Protein AF-A0A4Q6EGV6-F1 (afdb_monomer_lite)

pLDDT: mean 91.31, std 8.46, range [52.81, 98.31]

Secondary structure (DSSP, 8-state):
--HHHHHHHHHHHHHHHSGGGHHHHHHHHHHHHHHH----TT-TTHHHHHHHHHHHHHHTSPPTTTSS-HHHHHHHHHGGG--HHHHHHHHHHTT-EEEEEEEEEE-SS-EEEEETTT--EEEE---GGGGG--TT-EEEEEEEEETTEEEEEEEEEEEPGGGHHHHHHHHTTSPTT-HHHHHHHHHHHHHHHHHHHH-TTS-HHHHS-SS---

Radius of gyration: 17.38 Å; chains: 1; bounding box: 55×35×44 Å

Foldseek 3Di:
DPPVLVVVLVVLCVVQCDDPNVVVLVVLVVVLDVLLDDDDPPPPCNQLVVQVSSCCQQQPDQGPVGRHHSLVVVCVVCVVPDDPVRNVSSVLSNVKDWAKWFFADDDPQWTWIAGLQPRDIFTERECVCVVVDDHGWIKTWIWGDDPRHTYTGTHIGTDDSQLVVLRSVLSNVDDPPNSVSRVVVVSLRSSLSSVCVVCVVDDSVQSSDPDRPD

Structure (mmCIF, N/CA/C/O backbone):
data_AF-A0A4Q6EGV6-F1
#
_entry.id   AF-A0A4Q6EGV6-F1
#
loop_
_atom_site.group_PDB
_atom_site.id
_atom_site.type_symbol
_atom_site.label_atom_id
_atom_site.label_alt_id
_atom_site.label_comp_id
_atom_site.label_asym_id
_atom_site.label_entity_id
_atom_site.label_seq_id
_atom_site.pdbx_PDB_ins_code
_atom_site.Cartn_x
_atom_site.Cartn_y
_atom_site.Cartn_z
_atom_site.occupancy
_atom_site.B_iso_or_equiv
_atom_site.auth_seq_id
_atom_site.auth_comp_id
_atom_site.auth_asym_id
_atom_site.auth_atom_id
_atom_site.pdbx_PDB_model_num
ATOM 1 N N . MET A 1 1 ? 8.490 10.106 3.723 1.00 53.34 1 MET A N 1
ATOM 2 C CA . MET A 1 1 ? 9.156 8.957 3.058 1.00 53.34 1 MET A CA 1
ATOM 3 C C . MET A 1 1 ? 10.657 9.190 2.990 1.00 53.34 1 MET A C 1
ATOM 5 O O . MET A 1 1 ? 11.070 10.324 2.791 1.00 53.34 1 MET A O 1
ATOM 9 N N . VAL A 1 2 ? 11.515 8.168 3.134 1.00 64.38 2 VAL A N 1
ATOM 10 C CA . VAL A 1 2 ? 12.946 8.368 2.826 1.00 64.38 2 VAL A CA 1
ATOM 11 C C . VAL A 1 2 ? 13.047 8.650 1.323 1.00 64.38 2 VAL A C 1
ATOM 13 O O . VAL A 1 2 ? 12.850 7.735 0.529 1.00 64.38 2 VAL A O 1
ATOM 16 N N . ASP A 1 3 ? 13.341 9.906 0.969 1.00 81.44 3 ASP A N 1
ATOM 17 C CA . ASP A 1 3 ? 13.456 10.516 -0.376 1.00 81.44 3 ASP A CA 1
ATOM 18 C C . ASP A 1 3 ? 13.967 9.574 -1.492 1.00 81.44 3 ASP A C 1
ATOM 20 O O . ASP A 1 3 ? 13.530 9.631 -2.637 1.00 81.44 3 ASP A O 1
ATOM 24 N N . LYS A 1 4 ? 14.846 8.626 -1.152 1.00 90.62 4 LYS A N 1
ATOM 25 C CA . LYS A 1 4 ? 15.378 7.607 -2.067 1.00 90.62 4 LYS A CA 1
ATOM 26 C C . LYS A 1 4 ? 14.318 6.685 -2.696 1.00 90.62 4 LYS A C 1
ATOM 28 O O . LYS A 1 4 ? 14.431 6.382 -3.878 1.00 90.62 4 LYS A O 1
ATOM 33 N N . PHE A 1 5 ? 13.321 6.218 -1.936 1.00 93.69 5 PHE A N 1
ATOM 34 C CA . PHE A 1 5 ? 12.325 5.273 -2.460 1.00 93.69 5 PHE A CA 1
ATOM 35 C C . PHE A 1 5 ? 11.267 5.974 -3.300 1.00 93.69 5 PHE A C 1
ATOM 37 O O . PHE A 1 5 ? 10.864 5.415 -4.315 1.00 93.69 5 PHE A O 1
ATOM 44 N N . GLN A 1 6 ? 10.893 7.203 -2.932 1.00 91.62 6 GLN A N 1
ATOM 45 C CA . GLN A 1 6 ? 9.978 8.008 -3.736 1.00 91.62 6 GLN A CA 1
ATOM 46 C C . GLN A 1 6 ? 10.558 8.228 -5.136 1.00 91.62 6 GLN A C 1
ATOM 48 O O . GLN A 1 6 ? 9.904 7.890 -6.110 1.00 91.62 6 GLN A O 1
ATOM 53 N N . LYS A 1 7 ? 11.839 8.608 -5.246 1.00 94.88 7 LYS A N 1
ATOM 54 C CA . LYS A 1 7 ? 12.518 8.745 -6.548 1.00 94.88 7 LYS A CA 1
ATOM 55 C C . LYS A 1 7 ? 12.480 7.469 -7.389 1.00 94.88 7 LYS A C 1
ATOM 57 O O . LYS A 1 7 ? 12.303 7.534 -8.598 1.00 94.88 7 LYS A O 1
ATOM 62 N N . CYS A 1 8 ? 12.664 6.302 -6.772 1.00 96.88 8 CYS A N 1
ATOM 63 C CA . CYS A 1 8 ? 12.549 5.031 -7.486 1.00 96.88 8 CYS A CA 1
ATOM 64 C C . CYS A 1 8 ? 11.111 4.773 -7.963 1.00 96.88 8 CYS A C 1
ATOM 66 O O . CYS A 1 8 ? 10.927 4.303 -9.083 1.00 96.88 8 CYS A O 1
ATOM 68 N N . ILE A 1 9 ? 10.108 5.080 -7.136 1.00 96.50 9 ILE A N 1
ATOM 69 C CA . ILE A 1 9 ? 8.688 4.961 -7.494 1.00 96.50 9 ILE A CA 1
ATOM 70 C C . ILE A 1 9 ? 8.333 5.930 -8.627 1.00 96.50 9 ILE A C 1
ATOM 72 O O . ILE A 1 9 ? 7.634 5.523 -9.551 1.00 96.50 9 ILE A O 1
ATOM 76 N N . ASP A 1 10 ? 8.855 7.156 -8.607 1.00 96.31 10 ASP A N 1
ATOM 77 C CA . ASP A 1 10 ? 8.621 8.167 -9.643 1.00 96.31 10 ASP A CA 1
ATOM 78 C C . ASP A 1 10 ? 9.170 7.698 -10.997 1.00 96.31 10 ASP A C 1
ATOM 80 O O . ASP A 1 10 ? 8.454 7.718 -11.991 1.00 96.31 10 ASP A O 1
ATOM 84 N N . ILE A 1 11 ? 10.391 7.143 -11.026 1.00 97.25 11 ILE A N 1
ATOM 85 C CA . ILE A 1 11 ? 10.989 6.583 -12.253 1.00 97.25 11 ILE A CA 1
ATOM 86 C C . ILE A 1 11 ? 10.112 5.473 -12.852 1.00 97.25 11 ILE A C 1
ATOM 88 O O . ILE A 1 11 ? 9.905 5.422 -14.064 1.00 97.25 11 ILE A O 1
ATOM 92 N N . ILE A 1 12 ? 9.596 4.570 -12.011 1.00 97.81 12 ILE A N 1
ATOM 93 C CA . ILE A 1 12 ? 8.706 3.494 -12.471 1.00 97.81 12 ILE A CA 1
ATOM 94 C C . ILE A 1 12 ? 7.372 4.095 -12.928 1.00 97.81 12 ILE A C 1
ATOM 96 O O . ILE A 1 12 ? 6.839 3.704 -13.961 1.00 97.81 12 ILE A O 1
ATOM 100 N N . THR A 1 13 ? 6.835 5.066 -12.197 1.00 97.44 13 THR A N 1
ATOM 101 C CA . THR A 1 13 ? 5.589 5.747 -12.564 1.00 97.44 13 THR A CA 1
ATOM 102 C C . THR A 1 13 ? 5.704 6.388 -13.943 1.00 97.44 13 THR A C 1
ATOM 104 O O . THR A 1 13 ? 4.848 6.141 -14.791 1.00 97.44 13 THR A O 1
ATOM 107 N N . ASP A 1 14 ? 6.784 7.116 -14.213 1.00 97.06 14 ASP A N 1
ATOM 108 C CA . ASP A 1 14 ? 7.008 7.771 -15.501 1.00 97.06 14 ASP A CA 1
ATOM 109 C C . ASP A 1 14 ? 7.068 6.760 -16.660 1.00 97.06 14 ASP A C 1
ATOM 111 O O . ASP A 1 14 ? 6.451 6.980 -17.704 1.00 97.06 14 ASP A O 1
ATOM 115 N N . GLU A 1 15 ? 7.754 5.620 -16.488 1.00 97.38 15 GLU A N 1
ATOM 116 C CA . GLU A 1 15 ? 7.827 4.588 -17.536 1.00 97.38 15 GLU A CA 1
ATOM 117 C C . GLU A 1 15 ? 6.471 3.903 -17.763 1.00 97.38 15 GLU A C 1
ATOM 119 O O . GLU A 1 15 ? 6.067 3.711 -18.909 1.00 97.38 15 GLU A O 1
ATOM 124 N N . TYR A 1 16 ? 5.748 3.553 -16.693 1.00 97.56 16 TYR A N 1
ATOM 125 C CA . TYR A 1 16 ? 4.544 2.713 -16.773 1.00 97.56 16 TYR A CA 1
ATOM 126 C C . TYR A 1 16 ? 3.224 3.483 -16.829 1.00 97.56 16 TYR A C 1
ATOM 128 O O . TYR A 1 16 ? 2.160 2.862 -16.806 1.00 97.56 16 TYR A O 1
ATOM 136 N N . THR A 1 17 ? 3.259 4.810 -16.931 1.00 96.44 17 THR A N 1
ATOM 137 C CA . THR A 1 17 ? 2.053 5.636 -17.136 1.00 96.44 17 THR A CA 1
ATOM 138 C C . THR A 1 17 ? 2.074 6.444 -18.434 1.00 96.44 17 THR A C 1
ATOM 140 O O . THR A 1 17 ? 1.098 7.121 -18.763 1.00 96.44 17 THR A O 1
ATOM 143 N N . ALA A 1 18 ? 3.146 6.325 -19.219 1.00 93.75 18 ALA A N 1
ATOM 144 C CA . ALA A 1 18 ? 3.333 7.031 -20.479 1.00 93.75 18 ALA A CA 1
ATOM 145 C C . ALA A 1 18 ? 3.555 6.072 -21.661 1.00 93.75 18 ALA A C 1
ATOM 147 O O . ALA A 1 18 ? 3.697 4.858 -21.505 1.00 93.75 18 ALA A O 1
ATOM 148 N N . GLY A 1 19 ? 3.577 6.636 -22.874 1.00 94.12 19 GLY A N 1
ATOM 149 C CA . GLY A 1 19 ? 3.917 5.913 -24.102 1.00 94.12 19 GLY A CA 1
ATOM 150 C C . GLY A 1 19 ? 3.089 4.640 -24.298 1.00 94.12 19 GLY A C 1
ATOM 151 O O . GLY A 1 19 ? 1.858 4.679 -24.256 1.00 94.12 19 GLY A O 1
ATOM 152 N N . ASP A 1 20 ? 3.773 3.510 -24.482 1.00 92.38 20 ASP A N 1
ATOM 153 C CA . ASP A 1 20 ? 3.156 2.202 -24.736 1.00 92.38 20 ASP A CA 1
ATOM 154 C C . ASP A 1 20 ? 2.295 1.683 -23.569 1.00 92.38 20 ASP A C 1
ATOM 156 O O . ASP A 1 20 ? 1.414 0.847 -23.789 1.00 92.38 20 ASP A O 1
ATOM 160 N N . PHE A 1 21 ? 2.510 2.190 -22.348 1.00 95.88 21 PHE A N 1
ATOM 161 C CA . PHE A 1 21 ? 1.748 1.823 -21.149 1.00 95.88 21 PHE A CA 1
ATOM 162 C C . PHE A 1 21 ? 0.603 2.793 -20.832 1.00 95.88 21 PHE A C 1
ATOM 164 O O . PHE A 1 21 ? -0.177 2.535 -19.920 1.00 95.88 21 PHE A O 1
ATOM 171 N N . TYR A 1 22 ? 0.430 3.879 -21.596 1.00 95.44 22 TYR A N 1
ATOM 172 C CA . TYR A 1 22 ? -0.644 4.849 -21.344 1.00 95.44 22 TYR A CA 1
ATOM 173 C C . TYR A 1 22 ? -2.034 4.194 -21.334 1.00 95.44 22 TYR A C 1
ATOM 175 O O . TYR A 1 22 ? -2.861 4.451 -20.460 1.00 95.44 22 TYR A O 1
ATOM 183 N N . ARG A 1 23 ? -2.293 3.313 -22.306 1.00 95.50 23 ARG A N 1
ATOM 184 C CA . ARG A 1 23 ? -3.574 2.605 -22.387 1.00 95.50 23 ARG A CA 1
ATOM 185 C C . ARG A 1 23 ? -3.777 1.661 -21.202 1.00 95.50 23 ARG A C 1
ATOM 187 O O . ARG A 1 23 ? -4.889 1.567 -20.698 1.00 95.50 23 ARG A O 1
ATOM 194 N N . GLU A 1 24 ? -2.704 1.020 -20.753 1.00 95.44 24 GLU A N 1
ATOM 195 C CA . GLU A 1 24 ? -2.718 0.105 -19.616 1.00 95.44 24 GLU A CA 1
ATOM 196 C C . GLU A 1 24 ? -3.138 0.824 -18.328 1.00 95.44 24 GLU A C 1
ATOM 198 O O . GLU A 1 24 ? -4.087 0.405 -17.669 1.00 95.44 24 GLU A O 1
ATOM 203 N N . VAL A 1 25 ? -2.482 1.943 -17.991 1.00 96.75 25 VAL A N 1
ATOM 204 C CA . VAL A 1 25 ? -2.827 2.710 -16.784 1.00 96.75 25 VAL A CA 1
ATOM 205 C C . VAL A 1 25 ? -4.230 3.313 -16.884 1.00 96.75 25 VAL A C 1
ATOM 207 O O . VAL A 1 25 ? -4.943 3.382 -15.884 1.00 96.75 25 VAL A O 1
ATOM 210 N N . TYR A 1 26 ? -4.659 3.717 -18.084 1.00 95.44 26 TYR A N 1
ATOM 211 C CA . TYR A 1 26 ? -6.002 4.250 -18.306 1.00 95.44 26 TYR A CA 1
ATOM 212 C C . TYR A 1 26 ? -7.086 3.197 -18.031 1.00 95.44 26 TYR A C 1
ATOM 214 O O . TYR A 1 26 ? -8.035 3.469 -17.291 1.00 95.44 26 TYR A O 1
ATOM 222 N N . GLU A 1 27 ? -6.936 1.994 -18.592 1.00 95.12 27 GLU A N 1
ATOM 223 C CA . GLU A 1 27 ? -7.867 0.880 -18.370 1.00 95.12 27 GLU A CA 1
ATOM 224 C C . GLU A 1 27 ? -7.822 0.424 -16.901 1.00 95.12 27 GLU A C 1
ATOM 226 O O . GLU A 1 27 ? -8.870 0.301 -16.268 1.00 95.12 27 GLU A O 1
ATOM 231 N N . ALA A 1 28 ? -6.629 0.329 -16.303 1.00 94.56 28 ALA A N 1
ATOM 232 C CA . ALA A 1 28 ? -6.468 0.016 -14.884 1.00 94.56 28 ALA A CA 1
ATOM 233 C C . ALA A 1 28 ? -7.167 1.034 -13.969 1.00 94.56 28 ALA A C 1
ATOM 235 O O . ALA A 1 28 ? -7.836 0.639 -13.012 1.00 94.56 28 ALA A O 1
ATOM 236 N N . LYS A 1 29 ? -7.043 2.338 -14.257 1.00 93.88 29 LYS A N 1
ATOM 237 C CA . LYS A 1 29 ? -7.733 3.395 -13.505 1.00 93.88 29 LYS A CA 1
ATOM 238 C C . LYS A 1 29 ? -9.240 3.202 -13.596 1.00 93.88 29 LYS A C 1
ATOM 240 O O . LYS A 1 29 ? -9.920 3.193 -12.572 1.00 93.88 29 LYS A O 1
ATOM 245 N N . LYS A 1 30 ? -9.762 3.014 -14.807 1.00 92.00 30 LYS A N 1
ATOM 246 C CA . LYS A 1 30 ? -11.193 2.798 -15.020 1.00 92.00 30 LYS A CA 1
ATOM 247 C C . LYS A 1 30 ? -11.701 1.602 -14.207 1.00 92.00 30 LYS A C 1
ATOM 249 O O . LYS A 1 30 ? -12.626 1.773 -13.417 1.00 92.00 30 LYS A O 1
ATOM 254 N N . ASP A 1 31 ? -11.055 0.446 -14.330 1.00 90.69 31 ASP A N 1
ATOM 255 C CA . ASP A 1 31 ? -11.455 -0.781 -13.631 1.00 90.69 31 ASP A CA 1
ATOM 256 C C . ASP A 1 31 ? -11.411 -0.613 -12.104 1.00 90.69 31 ASP A C 1
ATOM 258 O O . ASP A 1 31 ? -12.323 -1.032 -11.383 1.00 90.69 31 ASP A O 1
ATOM 262 N N . TYR A 1 32 ? -10.362 0.042 -11.599 1.00 90.00 32 TYR A N 1
ATOM 263 C CA . TYR A 1 32 ? -10.184 0.280 -10.171 1.00 90.00 32 TYR A CA 1
ATOM 264 C C . TYR A 1 32 ? -11.306 1.154 -9.597 1.00 90.00 32 TYR A C 1
ATOM 266 O O . TYR A 1 32 ? -11.964 0.767 -8.627 1.00 90.00 32 TYR A O 1
ATOM 274 N N . PHE A 1 33 ? -11.580 2.302 -10.220 1.00 87.75 33 PHE A N 1
ATOM 275 C CA . PHE A 1 33 ? -12.604 3.236 -9.746 1.00 87.75 33 PHE A CA 1
ATOM 276 C C . PHE A 1 33 ? -14.036 2.728 -9.989 1.00 87.75 33 PHE A C 1
ATOM 278 O O . PHE A 1 33 ? -14.911 2.960 -9.152 1.00 87.75 33 PHE A O 1
ATOM 285 N N . GLU A 1 34 ? -14.287 1.960 -11.055 1.00 86.44 34 GLU A N 1
ATOM 286 C CA . GLU A 1 34 ? -15.560 1.242 -11.228 1.00 86.44 34 GLU A CA 1
ATOM 287 C C . GLU A 1 34 ? -15.788 0.238 -10.092 1.00 86.44 34 GLU A C 1
ATOM 289 O O . GLU A 1 34 ? -16.902 0.131 -9.572 1.00 86.44 34 GLU A O 1
ATOM 294 N N . SER A 1 35 ? -14.726 -0.442 -9.644 1.00 83.12 35 SER A N 1
ATOM 295 C CA . SER A 1 35 ? -14.814 -1.365 -8.514 1.00 83.12 35 SER A CA 1
ATOM 296 C C . SER A 1 35 ? -15.065 -0.649 -7.183 1.00 83.12 35 SER A C 1
ATOM 298 O O . SER A 1 35 ? -15.818 -1.166 -6.363 1.00 83.12 35 SER A O 1
ATOM 300 N N . LEU A 1 36 ? -14.494 0.537 -6.951 1.00 77.62 36 LEU A N 1
ATOM 301 C CA . LEU A 1 36 ? -14.659 1.299 -5.704 1.00 77.62 36 LEU A CA 1
ATOM 302 C C . LEU A 1 36 ? -16.007 2.034 -5.596 1.00 77.62 36 LEU A C 1
ATOM 304 O O . LEU A 1 36 ? -16.421 2.400 -4.490 1.00 77.62 36 LEU A O 1
ATOM 308 N N . GLY A 1 37 ? -16.699 2.211 -6.724 1.00 72.88 37 GLY A N 1
ATOM 309 C CA . GLY A 1 37 ? -17.867 3.076 -6.870 1.00 72.88 37 GLY A CA 1
ATOM 310 C C . GLY A 1 37 ? -17.462 4.496 -7.273 1.00 72.88 37 GLY A C 1
ATOM 311 O O . GLY A 1 37 ? -16.354 4.927 -6.993 1.00 72.88 37 GLY A O 1
ATOM 312 N N . VAL A 1 38 ? -18.366 5.228 -7.935 1.00 67.38 38 VAL A N 1
ATOM 313 C CA . VAL A 1 38 ? -18.087 6.571 -8.487 1.00 67.38 38 VAL A CA 1
ATOM 314 C C . VAL A 1 38 ? -17.475 7.497 -7.426 1.00 67.38 38 VAL A C 1
ATOM 316 O O . VAL A 1 38 ? -18.132 7.801 -6.425 1.00 67.38 38 VAL A O 1
ATOM 319 N N . ILE A 1 39 ? -16.242 7.944 -7.679 1.00 73.62 39 ILE A N 1
ATOM 320 C CA . ILE A 1 39 ? -15.520 8.969 -6.918 1.00 73.62 39 ILE A CA 1
ATOM 321 C C . ILE A 1 39 ? -15.547 10.258 -7.750 1.00 73.62 39 ILE A C 1
ATOM 323 O O . ILE A 1 39 ? -15.279 10.221 -8.949 1.00 73.62 39 ILE A O 1
ATOM 327 N N . SER A 1 40 ? -15.919 11.377 -7.123 1.00 76.06 40 SER A N 1
ATOM 328 C CA . SER A 1 40 ? -15.855 12.700 -7.755 1.00 76.06 40 SER A CA 1
ATOM 329 C C . SER A 1 40 ? -14.427 13.233 -7.693 1.00 76.06 40 SER A C 1
ATOM 331 O O . SER A 1 40 ? -13.777 13.073 -6.663 1.00 76.06 40 SER A O 1
ATOM 333 N N . GLU A 1 41 ? -13.963 13.917 -8.737 1.00 81.44 41 GLU A N 1
ATOM 334 C CA . GLU A 1 41 ? -12.677 14.637 -8.699 1.00 81.44 41 GLU A CA 1
ATOM 335 C C . GLU A 1 41 ? -12.698 15.791 -7.679 1.00 81.44 41 GLU A C 1
ATOM 337 O O . GLU A 1 41 ? -11.663 16.155 -7.137 1.00 81.44 41 GLU A O 1
ATOM 342 N N . ASP A 1 42 ? -13.888 16.298 -7.336 1.00 84.00 42 ASP A N 1
ATOM 343 C CA . ASP A 1 42 ? -14.085 17.307 -6.284 1.00 84.00 42 ASP A CA 1
ATOM 344 C C . ASP A 1 42 ? -14.048 16.726 -4.853 1.00 84.00 42 ASP A C 1
ATOM 346 O O . ASP A 1 42 ? -14.249 17.454 -3.877 1.00 84.00 42 ASP A O 1
ATOM 350 N N . ASP A 1 43 ? -13.874 15.408 -4.695 1.00 83.06 43 ASP A N 1
ATOM 351 C CA . ASP A 1 43 ? -13.761 14.786 -3.376 1.00 83.06 43 ASP A CA 1
ATOM 352 C C . ASP A 1 43 ? -12.446 15.241 -2.698 1.00 83.06 43 ASP A C 1
ATOM 354 O O . ASP A 1 43 ? -11.376 15.060 -3.277 1.00 83.06 43 ASP A O 1
ATOM 358 N N . PRO A 1 44 ? -12.473 15.779 -1.460 1.00 84.94 44 PRO A N 1
ATOM 359 C CA . PRO A 1 44 ? -11.259 16.197 -0.750 1.00 84.94 44 PRO A CA 1
ATOM 360 C C . PRO A 1 44 ? -10.189 15.105 -0.567 1.00 84.94 44 PRO A C 1
ATOM 362 O O . PRO A 1 44 ? -9.038 15.428 -0.293 1.00 84.94 44 PRO A O 1
ATOM 365 N N . ASP A 1 45 ? -10.562 13.828 -0.673 1.00 84.06 45 ASP A N 1
ATOM 366 C CA . ASP A 1 45 ? -9.663 12.669 -0.563 1.00 84.06 45 ASP A CA 1
ATOM 367 C C . ASP A 1 45 ? -9.242 12.119 -1.939 1.00 84.06 45 ASP A C 1
ATOM 369 O O . ASP A 1 45 ? -8.568 11.094 -2.003 1.00 84.06 45 ASP A O 1
ATOM 373 N N . PHE A 1 46 ? -9.636 12.761 -3.047 1.00 87.25 46 PHE A N 1
ATOM 374 C CA . PHE A 1 46 ? -9.376 12.270 -4.404 1.00 87.25 46 PHE A CA 1
ATOM 375 C C . PHE A 1 46 ? -7.888 12.008 -4.669 1.00 87.25 46 PHE A C 1
ATOM 377 O O . PHE A 1 46 ? -7.545 10.949 -5.192 1.00 87.25 46 PHE A O 1
ATOM 384 N N . GLU A 1 47 ? -7.004 12.917 -4.251 1.00 89.62 47 GLU A N 1
ATOM 385 C CA . GLU A 1 47 ? -5.549 12.755 -4.397 1.00 89.62 47 GLU A CA 1
ATOM 386 C C . GLU A 1 47 ? -5.033 11.511 -3.663 1.00 89.62 47 GLU A C 1
ATOM 388 O O . GLU A 1 47 ? -4.320 10.690 -4.234 1.00 89.62 47 GLU A O 1
ATOM 393 N N . ASN A 1 48 ? -5.477 11.287 -2.426 1.00 89.38 48 ASN A N 1
ATOM 394 C CA . ASN A 1 48 ? -5.102 10.088 -1.682 1.00 89.38 48 ASN A CA 1
ATOM 395 C C . ASN A 1 48 ? -5.692 8.815 -2.323 1.00 89.38 48 ASN A C 1
ATOM 397 O O . ASN A 1 48 ? -5.025 7.785 -2.378 1.00 89.38 48 ASN A O 1
ATOM 401 N N . GLN A 1 49 ? -6.907 8.867 -2.881 1.00 89.44 49 GLN A N 1
ATOM 402 C CA . GLN A 1 49 ? -7.466 7.744 -3.648 1.00 89.44 49 GLN A CA 1
ATOM 403 C C . GLN A 1 49 ? -6.648 7.457 -4.916 1.00 89.44 49 GLN A C 1
ATOM 405 O O . GLN A 1 49 ? -6.448 6.290 -5.261 1.00 89.44 49 GLN A O 1
ATOM 410 N N . MET A 1 50 ? -6.140 8.497 -5.585 1.00 92.12 50 MET A N 1
ATOM 411 C CA . MET A 1 50 ? -5.202 8.362 -6.699 1.00 92.12 50 MET A CA 1
ATOM 412 C C . MET A 1 50 ? -3.880 7.740 -6.251 1.00 92.12 50 MET A C 1
ATOM 414 O O . MET A 1 50 ? -3.392 6.837 -6.928 1.00 92.12 50 MET A O 1
ATOM 418 N N . ASP A 1 51 ? -3.345 8.121 -5.092 1.00 92.81 51 ASP A N 1
ATOM 419 C CA . ASP A 1 51 ? -2.138 7.507 -4.534 1.00 92.81 51 ASP A CA 1
ATOM 420 C C . ASP A 1 51 ? -2.343 6.024 -4.195 1.00 92.81 51 ASP A C 1
ATOM 422 O O . ASP A 1 51 ? -1.474 5.190 -4.474 1.00 92.81 51 ASP A O 1
ATOM 426 N N . VAL A 1 52 ? -3.493 5.665 -3.614 1.00 92.38 52 VAL A N 1
ATOM 427 C CA . VAL A 1 52 ? -3.849 4.266 -3.323 1.00 92.38 52 VAL A CA 1
ATOM 428 C C . VAL A 1 52 ? -4.003 3.471 -4.625 1.00 92.38 52 VAL A C 1
ATOM 430 O O . VAL A 1 52 ? -3.464 2.364 -4.723 1.00 92.38 52 VAL A O 1
ATOM 433 N N . PHE A 1 53 ? -4.669 4.044 -5.637 1.00 93.69 53 PHE A N 1
ATOM 434 C CA . PHE A 1 53 ? -4.762 3.474 -6.986 1.00 93.69 53 PHE A CA 1
ATOM 435 C C . PHE A 1 53 ? -3.375 3.249 -7.598 1.00 93.69 53 PHE A C 1
ATOM 437 O O . PHE A 1 53 ? -3.091 2.150 -8.069 1.00 93.69 53 PHE A O 1
ATOM 444 N N . MET A 1 54 ? -2.497 4.254 -7.561 1.00 95.88 54 MET A N 1
ATOM 445 C CA . MET A 1 54 ? -1.145 4.152 -8.107 1.00 95.88 54 MET A CA 1
ATOM 446 C C . MET A 1 54 ? -0.339 3.071 -7.392 1.00 95.88 54 MET A C 1
ATOM 448 O O . MET A 1 54 ? 0.353 2.290 -8.041 1.00 95.88 54 MET A O 1
ATOM 452 N N . GLY A 1 55 ? -0.487 2.949 -6.072 1.00 94.94 55 GLY A N 1
ATOM 453 C CA . GLY A 1 55 ? 0.089 1.834 -5.329 1.00 94.94 55 GLY A CA 1
ATOM 454 C C . GLY A 1 55 ? -0.423 0.477 -5.830 1.00 94.94 55 GLY A C 1
ATOM 455 O O . GLY A 1 55 ? 0.365 -0.441 -6.042 1.00 94.94 55 GLY A O 1
ATOM 456 N N . TRP A 1 56 ? -1.727 0.338 -6.073 1.00 94.00 56 TRP A N 1
ATOM 457 C CA . TRP A 1 56 ? -2.283 -0.911 -6.602 1.00 94.00 56 TRP A CA 1
ATOM 458 C C . TRP A 1 56 ? -1.778 -1.215 -8.017 1.00 94.00 56 TRP A C 1
ATOM 460 O O . TRP A 1 56 ? -1.347 -2.335 -8.296 1.00 94.00 56 TRP A O 1
ATOM 470 N N . TYR A 1 57 ? -1.770 -0.213 -8.895 1.00 96.25 57 TYR A N 1
ATOM 471 C CA . TYR A 1 57 ? -1.302 -0.352 -10.270 1.00 96.25 57 TYR A CA 1
ATOM 472 C C . TYR A 1 57 ? 0.171 -0.764 -10.333 1.00 96.25 57 TYR A C 1
ATOM 474 O O . TYR A 1 57 ? 0.514 -1.687 -11.064 1.00 96.25 57 TYR A O 1
ATOM 482 N N . LEU A 1 58 ? 1.038 -0.118 -9.547 1.00 97.25 58 LEU A N 1
ATOM 483 C CA . LEU A 1 58 ? 2.481 -0.349 -9.599 1.00 97.25 58 LEU A CA 1
ATOM 484 C C . LEU A 1 58 ? 2.909 -1.662 -8.934 1.00 97.25 58 LEU A C 1
ATOM 486 O O . LEU A 1 58 ? 3.807 -2.335 -9.448 1.00 97.25 58 LEU A O 1
ATOM 490 N N . PHE A 1 59 ? 2.303 -2.012 -7.796 1.00 95.75 59 PHE A N 1
ATOM 491 C CA . PHE A 1 59 ? 2.780 -3.106 -6.944 1.00 95.75 59 PHE A CA 1
ATOM 492 C C . PHE A 1 59 ? 1.969 -4.397 -7.072 1.00 95.75 59 PHE A C 1
ATOM 494 O O . PHE A 1 59 ? 2.542 -5.471 -6.889 1.00 95.75 59 PHE A O 1
ATOM 501 N N . ASP A 1 60 ? 0.677 -4.313 -7.400 1.00 93.00 60 ASP A N 1
ATOM 502 C CA . ASP A 1 60 ? -0.239 -5.451 -7.265 1.00 93.00 60 ASP A CA 1
ATOM 503 C C . ASP A 1 60 ? -0.824 -5.922 -8.598 1.00 93.00 60 ASP A C 1
ATOM 505 O O . ASP A 1 60 ? -0.983 -7.127 -8.798 1.00 93.00 60 ASP A O 1
ATOM 509 N N . ARG A 1 61 ? -1.156 -5.002 -9.513 1.00 93.19 61 ARG A N 1
ATOM 510 C CA . ARG A 1 61 ? -1.814 -5.336 -10.783 1.00 93.19 61 ARG A CA 1
ATOM 511 C C . ARG A 1 61 ? -0.799 -5.881 -11.797 1.00 93.19 61 ARG A C 1
ATOM 513 O O . ARG A 1 61 ? 0.076 -5.129 -12.223 1.00 93.19 61 ARG A O 1
ATOM 520 N N . PRO A 1 62 ? -0.924 -7.137 -12.262 1.00 94.38 62 PRO A N 1
ATOM 521 C CA . PRO A 1 62 ? -0.129 -7.618 -13.384 1.00 94.38 62 PRO A CA 1
ATOM 522 C C . PRO A 1 62 ? -0.437 -6.816 -14.651 1.00 94.38 62 PRO A C 1
ATOM 524 O O . PRO A 1 62 ? -1.593 -6.496 -14.912 1.00 94.38 62 PRO A O 1
ATOM 527 N N . LEU A 1 63 ? 0.591 -6.503 -15.436 1.00 95.00 63 LEU A N 1
ATOM 528 C CA . LEU A 1 63 ? 0.437 -5.909 -16.761 1.00 95.00 63 LEU A CA 1
ATOM 529 C C . LEU A 1 63 ? -0.066 -6.959 -17.757 1.00 95.00 63 LEU A C 1
ATOM 531 O O . LEU A 1 63 ? 0.499 -8.057 -17.818 1.00 95.00 63 LEU A O 1
ATOM 535 N N . ASP A 1 64 ? -1.035 -6.606 -18.599 1.00 90.56 64 ASP A N 1
ATOM 536 C CA . ASP A 1 64 ? -1.763 -7.533 -19.478 1.00 90.56 64 ASP A CA 1
ATOM 537 C C . ASP A 1 64 ? -0.830 -8.351 -20.389 1.00 90.56 64 ASP A C 1
ATOM 539 O O . ASP A 1 64 ? -1.036 -9.541 -20.622 1.00 90.56 64 ASP A O 1
ATOM 543 N N . LYS A 1 65 ? 0.238 -7.723 -20.897 1.00 91.56 65 LYS A N 1
ATOM 544 C CA . LYS A 1 65 ? 1.209 -8.364 -21.806 1.00 91.56 65 LYS A CA 1
ATOM 545 C C . LYS A 1 65 ? 2.339 -9.118 -21.103 1.00 91.56 65 LYS A C 1
ATOM 547 O O . LYS A 1 65 ? 3.088 -9.832 -21.771 1.00 91.56 65 LYS A O 1
ATOM 552 N N . HIS A 1 66 ? 2.529 -8.915 -19.801 1.00 92.25 66 HIS A N 1
ATOM 553 C CA . HIS A 1 66 ? 3.734 -9.366 -19.096 1.00 92.25 66 HIS A CA 1
ATOM 554 C C . HIS A 1 66 ? 3.466 -10.256 -17.886 1.00 92.25 66 HIS A C 1
ATOM 556 O O . HIS A 1 66 ? 4.419 -10.884 -17.420 1.00 92.25 66 HIS A O 1
ATOM 562 N N . ASP A 1 67 ? 2.223 -10.300 -17.398 1.00 92.94 67 ASP A N 1
ATOM 563 C CA . ASP A 1 67 ? 1.804 -11.058 -16.212 1.00 92.94 67 ASP A CA 1
ATOM 564 C C . ASP A 1 67 ? 2.650 -10.733 -14.964 1.00 92.94 67 ASP A C 1
ATOM 566 O O . ASP A 1 67 ? 2.924 -11.570 -14.108 1.00 92.94 67 ASP A O 1
ATOM 570 N N . LEU A 1 68 ? 3.124 -9.485 -14.881 1.00 95.12 68 LEU A N 1
ATOM 571 C CA . LEU A 1 68 ? 3.920 -8.956 -13.776 1.00 95.12 68 LEU A CA 1
ATOM 572 C C . LEU A 1 68 ? 3.506 -7.519 -13.467 1.00 95.12 68 LEU A C 1
ATOM 574 O O . LEU A 1 68 ? 3.277 -6.762 -14.414 1.00 95.12 68 LEU A O 1
ATOM 578 N N . PRO A 1 69 ? 3.481 -7.110 -12.187 1.00 96.44 69 PRO A N 1
ATOM 579 C CA . PRO A 1 69 ? 3.320 -5.707 -11.840 1.00 96.44 69 PRO A CA 1
ATOM 580 C C . PRO A 1 69 ? 4.481 -4.840 -12.358 1.00 96.44 69 PRO A C 1
ATOM 582 O O . PRO A 1 69 ? 5.611 -5.342 -12.467 1.00 96.44 69 PRO A O 1
ATOM 585 N N . PRO A 1 70 ? 4.248 -3.541 -12.626 1.00 98.06 70 PRO A N 1
ATOM 586 C CA . PRO A 1 70 ? 5.266 -2.583 -13.060 1.00 98.06 70 PRO A CA 1
ATOM 587 C C . PRO A 1 70 ? 6.583 -2.654 -12.285 1.00 98.06 70 PRO A C 1
ATOM 589 O O . PRO A 1 70 ? 7.650 -2.728 -12.896 1.00 98.06 70 PRO A O 1
ATOM 592 N N . VAL A 1 71 ? 6.534 -2.715 -10.949 1.00 97.88 71 VAL A N 1
ATOM 593 C CA . VAL A 1 71 ? 7.753 -2.764 -10.119 1.00 97.88 71 VAL A CA 1
ATOM 594 C C . VAL A 1 71 ? 8.598 -4.012 -10.387 1.00 97.88 71 VAL A C 1
ATOM 596 O O . VAL A 1 71 ? 9.826 -3.933 -10.462 1.00 97.88 71 VAL A O 1
ATOM 599 N N . PHE A 1 72 ? 7.953 -5.163 -10.603 1.00 98.06 72 PHE A N 1
ATOM 600 C CA . PHE A 1 72 ? 8.638 -6.414 -10.925 1.00 98.06 72 PHE A CA 1
ATOM 601 C C . PHE A 1 72 ? 9.207 -6.391 -12.338 1.00 98.06 72 PHE A C 1
ATOM 603 O O . PHE A 1 72 ? 10.338 -6.835 -12.554 1.00 98.06 72 PHE A O 1
ATOM 610 N N . LEU A 1 73 ? 8.445 -5.873 -13.304 1.00 98.00 73 LEU A N 1
ATOM 611 C CA . LEU A 1 73 ? 8.903 -5.790 -14.686 1.00 98.00 73 LEU A CA 1
ATOM 612 C C . LEU A 1 73 ? 10.087 -4.828 -14.827 1.00 98.00 73 LEU A C 1
ATOM 614 O O . LEU A 1 73 ? 11.078 -5.183 -15.472 1.00 98.00 73 LEU A O 1
ATOM 618 N N . TYR A 1 74 ? 10.021 -3.665 -14.171 1.00 98.25 74 TYR A N 1
ATOM 619 C CA . TYR A 1 74 ? 11.110 -2.693 -14.144 1.00 98.25 74 TYR A CA 1
ATOM 620 C C . TYR A 1 74 ? 12.381 -3.296 -13.549 1.00 98.25 74 TYR A C 1
ATOM 622 O O . TYR A 1 74 ? 13.443 -3.227 -14.173 1.00 98.25 74 TYR A O 1
ATOM 630 N N . TYR A 1 75 ? 12.273 -3.935 -12.378 1.00 98.31 75 TYR A N 1
ATOM 631 C CA . TYR A 1 75 ? 13.413 -4.591 -11.744 1.00 98.31 75 TYR A CA 1
ATOM 632 C C . TYR A 1 75 ? 14.000 -5.676 -12.654 1.00 98.31 75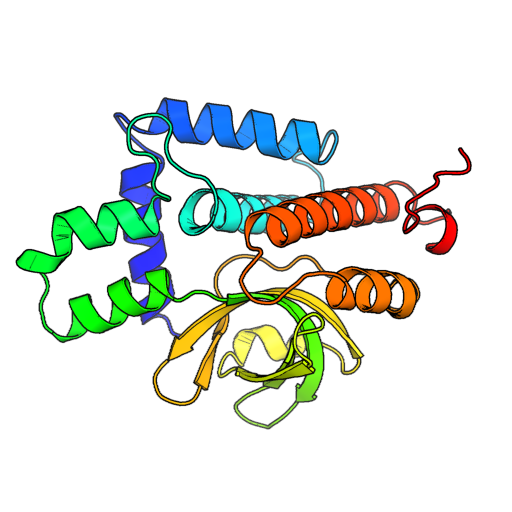 TYR A C 1
ATOM 634 O O . TYR A 1 75 ? 15.198 -5.673 -12.919 1.00 98.31 75 TYR A O 1
ATOM 642 N N . ARG A 1 76 ? 13.160 -6.551 -13.224 1.00 97.50 76 ARG A N 1
ATOM 643 C CA . ARG A 1 76 ? 13.603 -7.642 -14.110 1.00 97.50 76 ARG A CA 1
ATOM 644 C C . ARG A 1 76 ? 14.342 -7.139 -15.352 1.00 97.50 76 ARG A C 1
ATOM 646 O O . ARG A 1 76 ? 15.322 -7.755 -15.761 1.00 97.50 76 ARG A O 1
ATOM 653 N N . LYS A 1 77 ? 13.859 -6.057 -15.967 1.00 97.12 77 LYS A N 1
ATOM 654 C CA . LYS A 1 77 ? 14.435 -5.477 -17.191 1.00 97.12 77 LYS A CA 1
ATOM 655 C C . LYS A 1 77 ? 15.779 -4.797 -16.924 1.00 97.12 77 LYS A C 1
ATOM 657 O O . LYS A 1 77 ? 16.685 -4.912 -17.744 1.00 97.12 77 LYS A O 1
ATOM 662 N N . ASN A 1 78 ? 15.902 -4.107 -15.791 1.00 97.88 78 ASN A N 1
ATOM 663 C CA . ASN A 1 78 ? 17.011 -3.187 -15.543 1.00 97.88 78 ASN A CA 1
ATOM 664 C C . ASN A 1 78 ? 18.058 -3.711 -14.542 1.00 97.88 78 ASN A C 1
ATOM 666 O O . ASN A 1 78 ? 19.184 -3.215 -14.560 1.00 97.88 78 ASN A O 1
ATOM 670 N N . ALA A 1 79 ? 17.750 -4.741 -13.740 1.00 97.06 79 ALA A N 1
ATOM 671 C CA . ALA A 1 79 ? 18.663 -5.358 -12.764 1.00 97.06 79 ALA A CA 1
ATOM 672 C C . ALA A 1 79 ? 20.102 -5.591 -13.272 1.00 97.06 79 ALA A C 1
ATOM 674 O O . ALA A 1 79 ? 21.033 -5.223 -12.559 1.00 97.06 79 ALA A O 1
ATOM 675 N N . PRO A 1 80 ? 20.337 -6.108 -14.498 1.00 97.38 80 PRO A N 1
ATOM 676 C CA . PRO A 1 80 ? 21.697 -6.307 -15.013 1.00 97.38 80 PRO A CA 1
ATOM 677 C C . PRO A 1 80 ? 22.529 -5.026 -15.185 1.00 97.38 80 PRO A C 1
ATOM 679 O O . PRO A 1 80 ? 23.742 -5.109 -15.358 1.00 97.38 80 PRO A O 1
ATOM 682 N N . THR A 1 81 ? 21.884 -3.857 -15.193 1.00 97.31 81 THR A N 1
ATOM 683 C CA . THR A 1 81 ? 22.515 -2.546 -15.423 1.00 97.31 81 THR A CA 1
ATOM 684 C C . THR A 1 81 ? 22.627 -1.696 -14.161 1.00 97.31 81 THR A C 1
ATOM 686 O O . THR A 1 81 ? 23.267 -0.646 -14.190 1.00 97.31 81 THR A O 1
ATOM 689 N N . PHE A 1 82 ? 22.017 -2.127 -13.057 1.00 98.06 82 PHE A N 1
ATOM 690 C CA . PHE A 1 82 ? 22.013 -1.368 -11.815 1.00 98.06 82 PHE A CA 1
ATOM 691 C C . PHE A 1 82 ? 23.372 -1.376 -11.122 1.00 98.06 82 PHE A C 1
ATOM 693 O O . PHE A 1 82 ? 24.078 -2.386 -11.086 1.00 98.06 82 PHE A O 1
ATOM 700 N N . THR A 1 83 ? 23.710 -0.249 -10.493 1.00 98.06 83 THR A N 1
ATOM 701 C CA . THR A 1 83 ? 24.737 -0.252 -9.445 1.00 98.06 83 THR A CA 1
ATOM 702 C C . THR A 1 83 ? 24.244 -1.060 -8.236 1.00 98.06 83 THR A C 1
ATOM 704 O O . THR A 1 83 ? 23.034 -1.246 -8.076 1.00 98.06 83 THR A O 1
ATOM 707 N N . PRO A 1 84 ? 25.135 -1.513 -7.335 1.00 97.25 84 PRO A N 1
ATOM 708 C CA . PRO A 1 84 ? 24.724 -2.222 -6.121 1.00 97.25 84 PRO A CA 1
ATOM 709 C C . PRO A 1 84 ? 23.696 -1.456 -5.272 1.00 97.25 84 PRO A C 1
ATOM 711 O O . PRO A 1 84 ? 22.790 -2.053 -4.693 1.00 97.25 84 PRO A O 1
ATOM 714 N N . GLU A 1 85 ? 23.805 -0.128 -5.214 1.00 95.44 85 GLU A N 1
ATOM 715 C CA . GLU A 1 85 ? 22.867 0.733 -4.490 1.00 95.44 85 GLU A CA 1
ATOM 716 C C . GLU A 1 85 ? 21.491 0.765 -5.162 1.00 95.44 85 GLU A C 1
ATOM 718 O O . GLU A 1 85 ? 20.471 0.657 -4.479 1.00 95.44 85 GLU A O 1
ATOM 723 N N . GLN A 1 86 ? 21.450 0.888 -6.492 1.00 96.81 86 GLN A N 1
ATOM 724 C CA . GLN A 1 86 ? 20.200 0.855 -7.253 1.00 96.81 86 GLN A CA 1
ATOM 725 C C . GLN A 1 86 ? 19.524 -0.512 -7.145 1.00 96.81 86 GLN A C 1
ATOM 727 O O . GLN A 1 86 ? 18.321 -0.570 -6.891 1.00 96.81 86 GLN A O 1
ATOM 732 N N . ASP A 1 87 ? 20.291 -1.599 -7.280 1.00 97.69 87 ASP A N 1
ATOM 733 C CA . ASP A 1 87 ? 19.772 -2.958 -7.134 1.00 97.69 87 ASP A CA 1
ATOM 734 C C . ASP A 1 87 ? 19.112 -3.137 -5.767 1.00 97.69 87 ASP A C 1
ATOM 736 O O . ASP A 1 87 ? 17.958 -3.555 -5.700 1.00 97.69 87 ASP A O 1
ATOM 740 N N . ALA A 1 88 ? 19.776 -2.720 -4.685 1.00 96.88 88 ALA A N 1
ATOM 741 C CA . ALA A 1 88 ? 19.217 -2.818 -3.341 1.00 96.88 88 ALA A CA 1
ATOM 742 C C . ALA A 1 88 ? 17.881 -2.062 -3.190 1.00 96.88 88 ALA A C 1
ATOM 744 O O . ALA A 1 88 ? 16.947 -2.589 -2.579 1.00 96.88 88 ALA A O 1
ATOM 745 N N . LEU A 1 89 ? 17.769 -0.852 -3.752 1.00 96.88 89 LEU A N 1
ATOM 746 C CA . LEU A 1 89 ? 16.548 -0.041 -3.678 1.00 96.88 89 LEU A CA 1
ATOM 747 C C . LEU A 1 89 ? 15.407 -0.631 -4.513 1.00 96.88 89 LEU A C 1
ATOM 749 O O . LEU A 1 89 ? 14.316 -0.862 -3.989 1.00 96.88 89 LEU A O 1
ATOM 753 N N . PHE A 1 90 ? 15.648 -0.915 -5.794 1.00 98.00 90 PHE A N 1
ATOM 754 C CA . PHE A 1 90 ? 14.606 -1.450 -6.673 1.00 98.00 90 PHE A CA 1
ATOM 755 C C . PHE A 1 90 ? 14.194 -2.866 -6.271 1.00 98.00 90 PHE A C 1
ATOM 757 O O . PHE A 1 90 ? 13.009 -3.192 -6.312 1.00 98.00 90 PHE A O 1
ATOM 764 N N . ARG A 1 91 ? 15.131 -3.688 -5.784 1.00 97.81 91 ARG A N 1
ATOM 765 C CA . ARG A 1 91 ? 14.807 -5.001 -5.219 1.00 97.81 91 ARG A CA 1
ATOM 766 C C . ARG A 1 91 ? 13.912 -4.874 -3.991 1.00 97.81 91 ARG A C 1
ATOM 768 O O . ARG A 1 91 ? 12.951 -5.630 -3.877 1.00 97.81 91 ARG A O 1
ATOM 775 N N . ALA A 1 92 ? 14.171 -3.922 -3.095 1.00 97.62 92 ALA A N 1
ATOM 776 C CA . ALA A 1 92 ? 13.318 -3.707 -1.926 1.00 97.62 92 ALA A CA 1
ATOM 777 C C . ALA A 1 92 ? 11.872 -3.327 -2.307 1.00 97.62 92 ALA A C 1
ATOM 779 O O . ALA A 1 92 ? 10.943 -3.787 -1.644 1.00 97.62 92 ALA A O 1
ATOM 780 N N . LEU A 1 93 ? 11.654 -2.589 -3.405 1.00 97.50 93 LEU A N 1
ATOM 781 C CA . LEU A 1 93 ? 10.303 -2.300 -3.917 1.00 97.50 93 LEU A CA 1
ATOM 782 C C . LEU A 1 93 ? 9.544 -3.562 -4.366 1.00 97.50 93 LEU A C 1
ATOM 784 O O . LEU A 1 93 ? 8.324 -3.613 -4.246 1.00 97.50 93 LEU A O 1
ATOM 788 N N . THR A 1 94 ? 10.244 -4.615 -4.800 1.00 97.25 94 THR A N 1
ATOM 789 C CA . THR A 1 94 ? 9.618 -5.920 -5.111 1.00 97.25 94 THR A CA 1
ATOM 790 C C . THR A 1 94 ? 9.243 -6.732 -3.864 1.00 97.25 94 THR A C 1
ATOM 792 O O . THR A 1 94 ? 8.597 -7.771 -3.962 1.00 97.25 94 THR A O 1
ATOM 795 N N . MET A 1 95 ? 9.648 -6.273 -2.676 1.00 96.31 95 MET A N 1
ATOM 796 C CA . MET A 1 95 ? 9.424 -6.942 -1.389 1.00 96.31 95 MET A CA 1
ATOM 797 C C . MET A 1 95 ? 8.393 -6.210 -0.519 1.00 96.31 95 MET A C 1
ATOM 799 O O . MET A 1 95 ? 8.360 -6.396 0.702 1.00 96.31 95 MET A O 1
ATOM 803 N N . VAL A 1 96 ? 7.578 -5.349 -1.132 1.00 95.44 96 VAL A N 1
ATOM 804 C CA . VAL A 1 96 ? 6.554 -4.575 -0.434 1.00 95.44 96 VAL A CA 1
ATOM 805 C C . VAL A 1 96 ? 5.554 -5.478 0.278 1.00 95.44 96 VAL A C 1
ATOM 807 O O . VAL A 1 96 ? 5.065 -6.469 -0.262 1.00 95.44 96 VAL A O 1
ATOM 810 N N . LYS A 1 97 ? 5.217 -5.092 1.508 1.00 94.88 97 LYS A N 1
ATOM 811 C CA . LYS A 1 97 ? 4.111 -5.675 2.269 1.00 94.88 97 LYS A CA 1
ATOM 812 C C . LYS A 1 97 ? 2.894 -4.766 2.149 1.00 94.88 97 LYS A C 1
ATOM 814 O O . LYS A 1 97 ? 2.885 -3.688 2.738 1.00 94.88 97 LYS A O 1
ATOM 819 N N . HIS A 1 98 ? 1.876 -5.209 1.419 1.00 95.56 98 HIS A N 1
ATOM 820 C CA . HIS A 1 98 ? 0.568 -4.552 1.343 1.00 95.56 98 HIS A CA 1
ATOM 821 C C . HIS A 1 98 ? -0.411 -5.250 2.290 1.00 95.56 98 HIS A C 1
ATOM 823 O O . HIS A 1 98 ? -0.634 -6.457 2.182 1.00 95.56 98 HIS A O 1
ATOM 829 N N . SER A 1 99 ? -0.938 -4.527 3.277 1.00 96.12 99 SER A N 1
ATOM 830 C CA . SER A 1 99 ? -1.869 -5.086 4.266 1.00 96.12 99 SER A CA 1
ATOM 831 C C . SER A 1 99 ? -2.667 -3.982 4.961 1.00 96.12 99 SER A C 1
ATOM 833 O O . SER A 1 99 ? -2.429 -2.793 4.743 1.00 96.12 99 SER A O 1
ATOM 835 N N . VAL A 1 100 ? -3.581 -4.395 5.841 1.00 97.56 100 VAL A N 1
ATOM 836 C CA . VAL A 1 100 ? -4.167 -3.511 6.851 1.00 97.56 100 VAL A CA 1
ATOM 837 C C . VAL A 1 100 ? -3.347 -3.599 8.127 1.00 97.56 100 VAL A C 1
ATOM 839 O O . VAL A 1 100 ? -3.090 -4.690 8.651 1.00 97.56 100 VAL A O 1
ATOM 842 N N . PHE A 1 101 ? -2.978 -2.437 8.642 1.00 97.50 101 PHE A N 1
ATOM 843 C CA . PHE A 1 101 ? -2.185 -2.281 9.841 1.00 97.50 101 PHE A CA 1
ATOM 844 C C . PHE A 1 101 ? -2.961 -1.537 10.926 1.00 97.50 101 PHE A C 1
ATOM 846 O O . PHE A 1 101 ? -3.806 -0.692 10.648 1.00 97.50 101 PHE A O 1
ATOM 853 N N . GLU A 1 102 ? -2.636 -1.842 12.177 1.00 97.69 102 GLU A N 1
ATOM 854 C CA . GLU A 1 102 ? -3.020 -1.046 13.342 1.00 97.69 102 GLU A CA 1
ATOM 855 C C . GLU A 1 102 ? -1.800 -0.285 13.868 1.00 97.69 102 GLU A C 1
ATOM 857 O O . GLU A 1 102 ? -0.727 -0.874 14.067 1.00 97.69 102 GLU A O 1
ATOM 862 N N . LEU A 1 103 ? -1.957 1.005 14.170 1.00 95.81 103 LEU A N 1
ATOM 863 C CA . LEU A 1 103 ? -0.927 1.763 14.876 1.00 95.81 103 LEU A CA 1
ATOM 864 C C . LEU A 1 103 ? -0.882 1.377 16.362 1.00 95.81 103 LEU A C 1
ATOM 866 O O . LEU A 1 103 ? -1.737 1.762 17.159 1.00 95.81 103 LEU A O 1
ATOM 870 N N . VAL A 1 104 ? 0.187 0.695 16.778 1.00 96.38 104 VAL A N 1
ATOM 871 C CA . VAL A 1 104 ? 0.351 0.215 18.161 1.00 96.38 104 VAL A CA 1
ATOM 872 C C . VAL A 1 104 ? 1.005 1.261 19.060 1.00 96.38 104 VAL A C 1
ATOM 874 O O . VAL A 1 104 ? 0.636 1.416 20.230 1.00 96.38 104 VAL A O 1
ATOM 877 N N . LYS A 1 105 ? 2.042 1.935 18.553 1.00 93.06 105 LYS A N 1
ATOM 878 C CA . LYS A 1 105 ? 2.854 2.864 19.347 1.00 93.06 105 LYS A CA 1
ATOM 879 C C . LYS A 1 105 ? 3.534 3.897 18.460 1.00 93.06 105 LYS A C 1
ATOM 881 O O . LYS A 1 10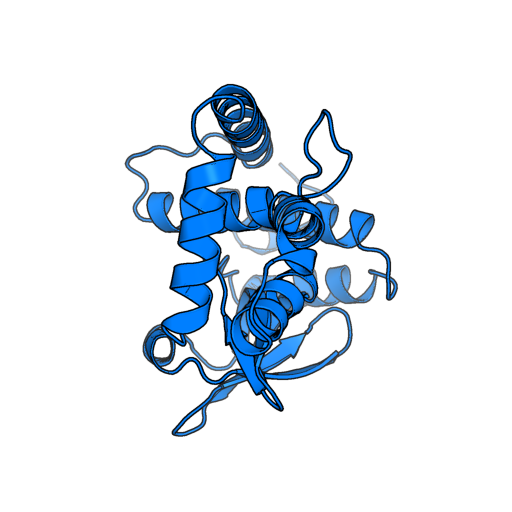5 ? 4.106 3.546 17.437 1.00 93.06 105 LYS A O 1
ATOM 886 N N . GLN A 1 106 ? 3.573 5.141 18.918 1.00 90.75 106 GLN A N 1
ATOM 887 C CA . GLN A 1 106 ? 4.434 6.176 18.355 1.00 90.75 106 GLN A CA 1
ATOM 888 C C . GLN A 1 106 ? 5.712 6.297 19.197 1.00 90.75 106 GLN A C 1
ATOM 890 O O . GLN A 1 106 ? 5.672 6.159 20.423 1.00 90.75 106 GLN A O 1
ATOM 895 N N . LYS A 1 107 ? 6.854 6.486 18.537 1.00 88.50 107 LYS A N 1
ATOM 896 C CA . LYS A 1 107 ? 8.164 6.755 19.151 1.00 88.50 107 LYS A CA 1
ATOM 897 C C . LYS A 1 107 ? 8.695 8.088 18.617 1.00 88.50 107 LYS A C 1
ATOM 899 O O . LYS A 1 107 ? 8.125 8.649 17.686 1.00 88.50 107 LYS A O 1
ATOM 904 N N . ASP A 1 108 ? 9.830 8.555 19.123 1.00 84.81 108 ASP A N 1
ATOM 905 C CA . ASP A 1 108 ? 10.408 9.849 18.721 1.00 84.81 108 ASP A CA 1
ATOM 906 C C . ASP A 1 108 ? 10.848 9.881 17.252 1.00 84.81 108 ASP A C 1
ATOM 908 O O . ASP A 1 108 ? 10.649 10.878 16.564 1.00 84.81 108 ASP A O 1
ATOM 912 N N . THR A 1 109 ? 11.339 8.760 16.711 1.00 86.38 109 THR A N 1
ATOM 913 C CA . THR A 1 109 ? 11.900 8.675 15.344 1.00 86.38 109 THR A CA 1
ATOM 914 C C . THR A 1 109 ? 11.240 7.624 14.449 1.00 86.38 109 THR A C 1
ATOM 916 O O . THR A 1 109 ? 11.609 7.477 13.289 1.00 86.38 109 THR A O 1
ATOM 919 N N . SER A 1 110 ? 10.233 6.911 14.953 1.00 90.56 110 SER A N 1
ATOM 920 C CA . SER A 1 110 ? 9.489 5.913 14.182 1.00 90.56 110 SER A CA 1
ATOM 921 C C . SER A 1 110 ? 8.093 5.692 14.756 1.00 90.56 110 SER A C 1
ATOM 923 O O . SER A 1 110 ? 7.739 6.234 15.809 1.00 90.56 110 SER A O 1
ATOM 925 N N . ILE A 1 111 ? 7.300 4.880 14.072 1.00 92.94 111 ILE A N 1
ATOM 926 C CA . ILE A 1 111 ? 6.048 4.333 14.583 1.00 92.94 111 ILE A CA 1
ATOM 927 C C . I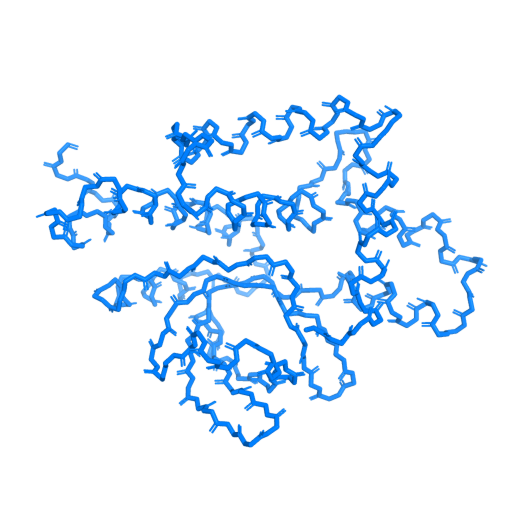LE A 1 111 ? 6.082 2.808 14.505 1.00 92.94 111 ILE A C 1
ATOM 929 O O . ILE A 1 111 ? 6.752 2.230 13.655 1.00 92.94 111 ILE A O 1
ATOM 933 N N . MET A 1 112 ? 5.370 2.148 15.410 1.00 95.31 112 MET A N 1
ATOM 934 C CA . MET A 1 112 ? 5.204 0.702 15.408 1.00 95.31 112 MET A CA 1
ATOM 935 C C . MET A 1 112 ? 3.798 0.359 14.951 1.00 95.31 112 MET A C 1
ATOM 937 O O . MET A 1 112 ? 2.824 0.710 15.624 1.00 95.31 112 MET A O 1
ATOM 941 N N . VAL A 1 113 ? 3.721 -0.376 13.853 1.00 96.69 113 VAL A N 1
ATOM 942 C CA . VAL A 1 113 ? 2.471 -0.852 13.265 1.00 96.69 113 VAL A CA 1
ATOM 943 C C . VAL A 1 113 ? 2.385 -2.367 13.400 1.00 96.69 113 VAL A C 1
ATOM 945 O O . VAL A 1 113 ? 3.414 -3.044 13.463 1.00 96.69 113 VAL A O 1
ATOM 948 N N . ARG A 1 114 ? 1.171 -2.904 13.481 1.00 98.06 114 ARG A N 1
ATOM 949 C CA . ARG A 1 114 ? 0.902 -4.344 13.546 1.00 98.06 114 ARG A CA 1
ATOM 950 C C . ARG A 1 114 ? 0.073 -4.763 12.346 1.00 98.06 114 ARG A C 1
ATOM 952 O O . ARG A 1 114 ? -0.996 -4.202 12.144 1.00 98.06 114 ARG A O 1
ATOM 959 N N . ASP A 1 115 ? 0.539 -5.749 11.592 1.00 97.31 115 ASP A N 1
ATOM 960 C CA . ASP A 1 115 ? -0.234 -6.346 10.501 1.00 97.31 115 ASP A CA 1
ATOM 961 C C . ASP A 1 115 ? -1.404 -7.146 11.085 1.00 97.31 115 ASP A C 1
ATOM 963 O O . ASP A 1 115 ? -1.207 -8.028 11.925 1.00 97.31 115 ASP A O 1
ATOM 967 N N . LEU A 1 116 ? -2.631 -6.838 10.664 1.00 97.25 116 LEU A N 1
ATOM 968 C CA . LEU A 1 116 ? -3.827 -7.507 11.178 1.00 97.25 116 LEU A CA 1
ATOM 969 C C . LEU A 1 116 ? -4.012 -8.932 10.640 1.00 97.25 116 LEU A C 1
ATOM 971 O O . LEU A 1 116 ? -4.772 -9.704 11.226 1.00 97.25 116 LEU A O 1
ATOM 975 N N . SER A 1 117 ? -3.323 -9.304 9.558 1.00 94.94 117 SER A N 1
ATOM 976 C CA . SER A 1 117 ? -3.355 -10.673 9.025 1.00 94.94 117 SER A CA 1
ATOM 977 C C . SER A 1 117 ? -2.415 -11.621 9.767 1.00 94.94 117 SER A C 1
ATOM 979 O O . SER A 1 117 ? -2.794 -12.753 10.053 1.00 94.94 117 SER A O 1
ATOM 981 N N . THR A 1 118 ? -1.208 -11.165 10.113 1.00 94.25 118 THR A N 1
ATOM 982 C CA . THR A 1 118 ? -0.153 -12.015 10.699 1.00 94.25 118 THR A CA 1
ATOM 983 C C . THR A 1 118 ? 0.088 -11.745 12.183 1.00 94.25 118 THR A C 1
ATOM 985 O O . THR A 1 118 ? 0.645 -12.580 12.891 1.00 94.25 118 THR A O 1
ATOM 988 N N . GLY A 1 119 ? -0.311 -10.573 12.683 1.00 95.25 119 GLY A N 1
ATOM 989 C CA . GLY A 1 119 ? 0.034 -10.095 14.020 1.00 95.25 119 GLY A CA 1
ATOM 990 C C . GLY A 1 119 ? 1.484 -9.615 14.159 1.00 95.25 119 GLY A C 1
ATOM 991 O O . GLY A 1 119 ? 1.856 -9.154 15.244 1.00 95.25 119 GLY A O 1
ATOM 992 N N . GLU A 1 120 ? 2.291 -9.693 13.094 1.00 96.38 120 GLU A N 1
ATOM 993 C CA . GLU A 1 120 ? 3.669 -9.206 13.087 1.00 96.38 120 GLU A CA 1
ATOM 994 C C . GLU A 1 120 ? 3.719 -7.691 13.292 1.00 96.38 120 GLU A C 1
ATOM 996 O O . GLU A 1 120 ? 2.831 -6.950 12.867 1.00 96.38 120 GLU A O 1
ATOM 1001 N N . LYS A 1 121 ? 4.775 -7.224 13.963 1.00 97.81 121 LYS A N 1
ATOM 1002 C CA . LYS A 1 121 ? 4.990 -5.803 14.245 1.00 97.81 121 LYS A CA 1
ATOM 1003 C C . LYS A 1 121 ? 6.172 -5.280 13.450 1.00 97.81 121 LYS A C 1
ATOM 1005 O O . LYS A 1 121 ? 7.242 -5.884 13.469 1.00 97.81 121 LYS A O 1
ATOM 1010 N N . TYR A 1 122 ? 5.997 -4.111 12.850 1.00 96.62 122 TYR A N 1
ATOM 1011 C CA . TYR A 1 122 ? 7.012 -3.449 12.044 1.00 96.62 122 TYR A CA 1
ATOM 1012 C C . TYR A 1 122 ? 7.323 -2.063 12.605 1.00 96.62 122 TYR A C 1
ATOM 1014 O O . TYR A 1 122 ? 6.427 -1.337 13.036 1.00 96.62 122 TYR A O 1
ATOM 1022 N N . ASP A 1 123 ? 8.608 -1.712 12.625 1.00 95.19 123 ASP A N 1
ATOM 1023 C CA . ASP A 1 123 ? 9.080 -0.371 12.969 1.00 95.19 123 ASP A CA 1
ATOM 1024 C C . ASP A 1 123 ? 9.220 0.439 11.675 1.00 95.19 123 ASP A C 1
ATOM 1026 O O . ASP A 1 123 ? 10.031 0.091 10.814 1.00 95.19 123 ASP A O 1
ATOM 1030 N N . VAL A 1 124 ? 8.415 1.489 11.530 1.00 93.62 124 VAL A N 1
ATOM 1031 C CA . VAL A 1 124 ? 8.331 2.311 10.319 1.00 93.62 124 VAL A CA 1
ATOM 1032 C C . VAL A 1 124 ? 8.986 3.664 10.583 1.00 93.62 124 VAL A C 1
ATOM 1034 O O . VAL A 1 124 ? 8.537 4.431 11.440 1.00 93.62 124 VAL A O 1
ATOM 1037 N N . LYS A 1 125 ? 10.078 3.953 9.870 1.00 89.00 125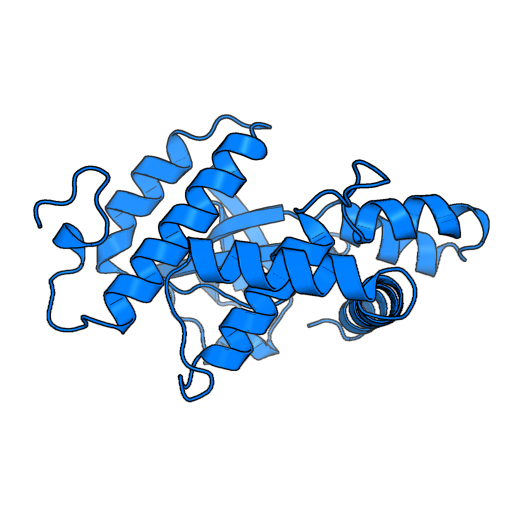 LYS A N 1
ATOM 1038 C CA . LYS A 1 125 ? 10.902 5.166 10.014 1.00 89.00 125 LYS A CA 1
ATOM 1039 C C . LYS A 1 125 ? 10.406 6.295 9.114 1.00 89.00 125 LYS A C 1
ATOM 1041 O O . LYS A 1 125 ? 11.184 6.896 8.380 1.00 89.00 125 LYS A O 1
ATOM 1046 N N . ASP A 1 126 ? 9.110 6.570 9.170 1.00 73.69 126 ASP A N 1
ATOM 1047 C CA . ASP A 1 126 ? 8.502 7.633 8.379 1.00 73.69 126 ASP A CA 1
ATOM 1048 C C . ASP A 1 126 ? 7.808 8.639 9.296 1.00 73.69 126 ASP A C 1
ATOM 1050 O O . ASP A 1 126 ? 6.663 8.468 9.715 1.00 73.69 126 ASP A O 1
ATOM 1054 N N . VAL A 1 127 ? 8.579 9.639 9.730 1.00 64.62 127 VAL A N 1
ATOM 1055 C CA . VAL A 1 127 ? 8.148 10.586 10.767 1.00 64.62 127 VAL A CA 1
ATOM 1056 C C . VAL A 1 127 ? 7.262 11.704 10.231 1.00 64.62 127 VAL A C 1
ATOM 1058 O O . VAL A 1 127 ? 6.534 12.302 11.019 1.00 64.62 127 VAL A O 1
ATOM 1061 N N . GLU A 1 128 ? 7.299 11.961 8.922 1.00 69.62 128 GLU A N 1
ATOM 1062 C CA . GLU A 1 128 ? 6.512 13.014 8.263 1.00 69.62 128 GLU A CA 1
ATOM 1063 C C . GLU A 1 128 ? 5.012 12.777 8.436 1.00 69.62 128 GLU A C 1
ATOM 1065 O O . GLU A 1 128 ? 4.242 13.712 8.631 1.00 69.62 128 GLU A O 1
ATOM 1070 N N . PHE A 1 129 ? 4.612 11.509 8.491 1.00 65.25 129 PHE A N 1
ATOM 1071 C CA . PHE A 1 129 ? 3.218 11.130 8.644 1.00 65.25 129 PHE A CA 1
ATOM 1072 C C . PHE A 1 129 ? 2.728 11.141 10.093 1.00 65.25 129 PHE A C 1
ATOM 1074 O O . PHE A 1 129 ? 1.528 11.064 10.315 1.00 65.25 129 PHE A O 1
ATOM 1081 N N . LYS A 1 130 ? 3.593 11.293 11.107 1.00 66.62 130 LYS A N 1
ATOM 1082 C CA . LYS A 1 130 ? 3.186 11.157 12.523 1.00 66.62 130 LYS A CA 1
ATOM 1083 C C . LYS A 1 130 ? 2.018 12.043 12.939 1.00 66.62 130 LYS A C 1
ATOM 1085 O O . LYS A 1 130 ? 1.224 11.614 13.767 1.00 66.62 130 LYS A O 1
ATOM 1090 N N . ALA A 1 131 ? 1.920 13.251 12.386 1.00 63.94 131 ALA A N 1
ATOM 1091 C CA . ALA A 1 131 ? 0.869 14.201 12.742 1.00 63.94 131 ALA A CA 1
ATOM 1092 C C . ALA A 1 131 ? -0.541 13.722 12.347 1.00 63.94 131 ALA A C 1
ATOM 1094 O O . ALA A 1 131 ? -1.511 14.144 12.969 1.00 63.94 131 ALA A O 1
ATOM 1095 N N . GLY A 1 132 ? -0.654 12.836 11.350 1.00 76.31 132 GLY A N 1
ATOM 1096 C CA . GLY A 1 132 ? -1.928 12.294 10.870 1.00 76.31 132 GLY A CA 1
ATOM 1097 C C . GLY A 1 132 ? -2.350 10.977 11.522 1.00 76.31 132 GLY A C 1
ATOM 1098 O O . GLY A 1 132 ? -3.419 10.474 11.205 1.00 76.31 132 GLY A O 1
ATOM 1099 N N . PHE A 1 133 ? -1.529 10.409 12.409 1.00 86.00 133 PHE A N 1
ATOM 1100 C CA . PHE A 1 133 ? -1.770 9.094 12.996 1.00 86.00 133 PHE A CA 1
ATOM 1101 C C . PHE A 1 133 ? -2.077 9.206 14.488 1.00 86.00 133 PHE A C 1
ATOM 1103 O O . PHE A 1 133 ? -1.410 9.925 15.234 1.00 86.00 133 PHE A O 1
ATOM 1110 N N . SER A 1 134 ? -3.025 8.402 14.947 1.00 90.50 134 SER A N 1
ATOM 1111 C CA . SER A 1 134 ? -3.393 8.199 16.343 1.00 90.50 134 SER A CA 1
ATOM 1112 C C . SER A 1 134 ? -3.253 6.730 16.725 1.00 90.50 134 SER A C 1
ATOM 1114 O O . SER A 1 134 ? -3.428 5.811 15.927 1.00 90.50 134 SER A O 1
ATOM 1116 N N . LYS A 1 135 ? -2.870 6.471 17.978 1.00 92.56 135 LYS A N 1
ATOM 1117 C CA . LYS A 1 135 ? -2.772 5.092 18.471 1.00 92.56 135 LYS A CA 1
ATOM 1118 C C . LYS A 1 135 ? -4.140 4.413 18.348 1.00 92.56 135 LYS A C 1
ATOM 1120 O O . LYS A 1 135 ? -5.118 4.935 18.873 1.00 92.56 135 LYS A O 1
ATOM 1125 N N . GLY A 1 136 ? -4.163 3.223 17.755 1.00 94.69 136 GLY A N 1
ATOM 1126 C CA . GLY A 1 136 ? -5.384 2.469 17.478 1.00 94.69 136 GLY A CA 1
ATOM 1127 C C . GLY A 1 136 ? -5.932 2.666 16.066 1.00 94.69 136 GLY A C 1
ATOM 1128 O O . GLY A 1 136 ? -6.797 1.888 15.682 1.00 94.69 136 GLY A O 1
ATOM 1129 N N . ASP A 1 137 ? -5.404 3.622 15.292 1.00 95.50 137 ASP A N 1
ATOM 1130 C CA . ASP A 1 137 ? -5.804 3.802 13.897 1.00 95.50 137 ASP A CA 1
ATOM 1131 C C . ASP A 1 137 ? -5.599 2.520 13.099 1.00 95.50 137 ASP A C 1
ATOM 1133 O O . ASP A 1 137 ? -4.577 1.835 13.237 1.00 95.50 137 ASP A O 1
ATOM 1137 N N . VAL A 1 138 ? -6.569 2.243 12.234 1.00 97.25 138 VAL A N 1
ATOM 1138 C CA . VAL A 1 138 ? -6.616 1.075 11.360 1.00 97.25 138 VAL A CA 1
ATOM 1139 C C . VAL A 1 138 ? -6.573 1.561 9.926 1.00 97.25 138 VAL A C 1
ATOM 1141 O O . VAL A 1 138 ? -7.454 2.305 9.500 1.00 97.25 138 VAL A O 1
ATOM 1144 N N . PHE A 1 139 ? -5.560 1.150 9.175 1.00 96.19 139 PHE A N 1
ATOM 1145 C CA . PHE A 1 139 ? -5.335 1.694 7.843 1.00 96.19 139 PHE A CA 1
ATOM 1146 C C . PHE A 1 139 ? -4.674 0.683 6.910 1.00 96.19 139 PHE A C 1
ATOM 1148 O O . PHE A 1 139 ? -3.832 -0.119 7.317 1.00 96.19 139 PHE A O 1
ATOM 1155 N N . GLU A 1 140 ? -5.056 0.726 5.641 1.00 95.75 140 GLU A N 1
ATOM 1156 C CA . GLU A 1 140 ? -4.346 0.058 4.556 1.00 95.75 140 GLU A CA 1
ATOM 1157 C C . GLU A 1 140 ? -3.101 0.864 4.175 1.00 95.75 140 GLU A C 1
ATOM 1159 O O . GLU A 1 140 ? -3.177 2.085 4.021 1.00 95.75 140 GLU A O 1
ATOM 1164 N N . ALA A 1 141 ? -1.964 0.184 4.018 1.00 94.94 141 ALA A N 1
ATOM 1165 C CA . ALA A 1 141 ? -0.716 0.798 3.567 1.00 94.94 141 ALA A CA 1
ATOM 1166 C C . ALA A 1 141 ? 0.215 -0.217 2.894 1.00 94.94 141 ALA A C 1
ATOM 1168 O O . ALA A 1 141 ? 0.013 -1.434 2.969 1.00 94.94 141 ALA A O 1
ATOM 1169 N N . ARG A 1 142 ? 1.291 0.294 2.286 1.00 95.25 142 ARG A N 1
ATOM 1170 C CA . ARG A 1 142 ? 2.420 -0.499 1.787 1.00 95.25 142 ARG A CA 1
ATOM 1171 C C . ARG A 1 142 ? 3.673 -0.205 2.600 1.00 95.25 142 ARG A C 1
ATOM 1173 O O . ARG A 1 142 ? 4.004 0.954 2.835 1.00 95.25 142 ARG A O 1
ATOM 1180 N N . LEU A 1 143 ? 4.369 -1.259 3.024 1.00 95.75 143 LEU A N 1
ATOM 1181 C CA . LEU A 1 143 ? 5.648 -1.168 3.726 1.00 95.75 143 LEU A CA 1
ATOM 1182 C C . LEU A 1 143 ? 6.782 -1.677 2.838 1.00 95.75 143 LEU A C 1
ATOM 1184 O O . LEU A 1 143 ? 6.812 -2.859 2.490 1.00 95.75 143 LEU A O 1
ATOM 1188 N N . VAL A 1 144 ? 7.738 -0.802 2.530 1.00 96.38 144 VAL A N 1
ATOM 1189 C CA . VAL A 1 144 ? 8.987 -1.154 1.839 1.00 96.38 144 VAL A CA 1
ATOM 1190 C C . VAL A 1 144 ? 10.059 -1.456 2.891 1.00 96.38 144 VAL A C 1
ATOM 1192 O O . VAL A 1 144 ? 10.237 -0.649 3.811 1.00 96.38 144 VAL A O 1
ATOM 1195 N N . PRO A 1 145 ? 10.780 -2.589 2.809 1.00 96.25 145 PRO A N 1
ATOM 1196 C CA . PRO A 1 145 ? 11.882 -2.870 3.724 1.00 96.25 145 PRO A CA 1
ATOM 1197 C C . PRO A 1 145 ? 13.066 -1.914 3.504 1.00 96.25 145 PRO A C 1
ATOM 1199 O O . PRO A 1 145 ? 13.541 -1.737 2.385 1.00 96.25 145 PRO A O 1
ATOM 1202 N N . ASP A 1 146 ? 13.592 -1.349 4.594 1.00 93.44 146 ASP A N 1
ATOM 1203 C CA . ASP A 1 146 ? 14.790 -0.501 4.614 1.00 93.44 146 ASP A CA 1
ATOM 1204 C C . ASP A 1 146 ? 15.738 -0.923 5.751 1.00 93.44 146 ASP A C 1
ATOM 1206 O O . ASP A 1 146 ? 15.648 -0.484 6.909 1.00 93.44 146 ASP A O 1
ATOM 1210 N N . GLY A 1 147 ? 16.648 -1.846 5.434 1.00 90.75 147 GLY A N 1
ATOM 1211 C CA . GLY A 1 147 ? 17.550 -2.456 6.408 1.00 90.75 147 GLY A CA 1
ATOM 1212 C C . GLY A 1 147 ? 16.788 -3.247 7.477 1.00 90.75 147 GLY A C 1
ATOM 1213 O O . GLY A 1 147 ? 16.223 -4.297 7.196 1.00 90.75 147 GLY A O 1
ATOM 1214 N N . LYS A 1 148 ? 16.802 -2.763 8.727 1.00 91.25 148 LYS A N 1
ATOM 1215 C CA . LYS A 1 148 ? 16.090 -3.386 9.867 1.00 91.25 148 LYS A CA 1
ATOM 1216 C C . LYS A 1 148 ? 14.714 -2.771 10.147 1.00 91.25 148 LYS A C 1
ATOM 1218 O O . LYS A 1 148 ? 14.076 -3.138 11.131 1.00 91.25 148 LYS A O 1
ATOM 1223 N N . ALA A 1 149 ? 14.305 -1.792 9.351 1.00 93.88 149 ALA A N 1
ATOM 1224 C CA . ALA A 1 149 ? 13.058 -1.064 9.515 1.00 93.88 149 ALA A CA 1
ATOM 1225 C C . ALA A 1 149 ? 12.279 -1.060 8.198 1.00 93.88 149 ALA A C 1
ATOM 1227 O O . ALA A 1 149 ? 12.675 -1.708 7.231 1.00 93.88 149 ALA A O 1
ATOM 1228 N N . TYR A 1 150 ? 11.168 -0.336 8.185 1.00 95.38 150 TYR A N 1
ATOM 1229 C CA . TYR A 1 150 ? 10.330 -0.147 7.012 1.00 95.38 150 TYR A CA 1
ATOM 1230 C C . TYR A 1 150 ? 10.067 1.340 6.781 1.00 95.38 150 TYR A C 1
ATOM 1232 O O . TYR A 1 150 ? 10.237 2.164 7.685 1.00 95.38 150 TYR A O 1
ATOM 1240 N N . VAL A 1 151 ? 9.626 1.674 5.578 1.00 94.38 151 VAL A N 1
ATOM 1241 C CA . VAL A 1 151 ? 9.066 2.985 5.226 1.00 94.38 151 VAL A CA 1
ATOM 1242 C C . VAL A 1 151 ? 7.720 2.778 4.544 1.00 94.38 151 VAL A C 1
ATOM 1244 O O . VAL A 1 151 ? 7.469 1.696 4.006 1.00 94.38 151 VAL A O 1
ATOM 1247 N N . PHE A 1 152 ? 6.855 3.788 4.582 1.00 93.19 152 PHE A N 1
ATOM 1248 C CA . PHE A 1 152 ? 5.618 3.738 3.812 1.00 93.19 152 PHE A CA 1
ATOM 1249 C C . PHE A 1 152 ? 5.892 3.960 2.326 1.00 93.19 152 PHE A C 1
ATOM 1251 O O . PHE A 1 152 ? 6.878 4.600 1.962 1.00 93.19 152 PHE A O 1
ATOM 1258 N N . ALA A 1 153 ? 5.010 3.430 1.485 1.00 91.56 153 ALA A N 1
ATOM 1259 C CA . ALA A 1 153 ? 4.944 3.725 0.062 1.00 91.56 153 ALA A CA 1
ATOM 1260 C C . ALA A 1 153 ? 3.494 4.003 -0.342 1.00 91.56 153 ALA A C 1
ATOM 1262 O O . ALA A 1 153 ? 2.595 3.263 0.066 1.00 91.56 153 ALA A O 1
ATOM 1263 N N . ASN A 1 154 ? 3.304 5.029 -1.177 1.00 86.31 154 ASN A N 1
ATOM 1264 C CA . ASN A 1 154 ? 2.002 5.468 -1.688 1.00 86.31 154 ASN A CA 1
ATOM 1265 C C . ASN A 1 154 ? 0.991 5.818 -0.571 1.00 86.31 154 ASN A C 1
ATOM 1267 O O . ASN A 1 154 ? 1.352 5.931 0.600 1.00 86.31 154 ASN A O 1
ATOM 1271 N N . GLY A 1 155 ? -0.261 6.060 -0.963 1.00 87.06 155 GLY A N 1
ATOM 1272 C CA . GLY A 1 155 ? -1.324 6.578 -0.104 1.00 87.06 155 GLY A CA 1
ATOM 1273 C C . GLY A 1 155 ? -1.818 5.597 0.958 1.00 87.06 155 GLY A C 1
ATOM 1274 O O . GLY A 1 155 ? -1.439 4.421 0.998 1.00 87.06 155 GLY A O 1
ATOM 1275 N N . PHE A 1 156 ? -2.714 6.095 1.807 1.00 92.06 156 PHE A N 1
ATOM 1276 C CA . PHE A 1 156 ? -3.277 5.360 2.938 1.00 92.06 156 PHE A CA 1
ATOM 1277 C C . PHE A 1 156 ? -4.791 5.234 2.793 1.00 92.06 156 PHE A C 1
ATOM 1279 O O . PHE A 1 156 ? -5.473 6.206 2.481 1.00 92.06 156 PHE A O 1
ATOM 1286 N N . CYS A 1 157 ? -5.357 4.073 3.124 1.00 92.81 157 CYS A N 1
ATOM 1287 C CA . CYS A 1 157 ? -6.807 3.960 3.310 1.00 92.81 157 CYS A CA 1
ATOM 1288 C C . CYS A 1 157 ? -7.118 3.848 4.802 1.00 92.81 157 CYS A C 1
ATOM 1290 O O . CYS A 1 157 ? -7.030 2.762 5.372 1.00 92.81 157 CYS A O 1
ATOM 1292 N N . PHE A 1 158 ? -7.453 4.961 5.455 1.00 94.12 158 PHE A N 1
ATOM 1293 C CA . PHE A 1 158 ? -7.867 4.943 6.859 1.00 94.12 158 PHE A CA 1
ATOM 1294 C C . PHE A 1 158 ? -9.301 4.446 6.997 1.00 94.12 158 PHE A C 1
ATOM 1296 O O . PHE A 1 158 ? -10.205 4.937 6.318 1.00 94.12 158 PHE A O 1
ATOM 1303 N N . HIS A 1 159 ? -9.506 3.505 7.912 1.00 95.88 159 HIS A N 1
ATOM 1304 C CA . HIS A 1 159 ? -10.814 2.966 8.254 1.00 95.88 159 HIS A CA 1
ATOM 1305 C C . HIS A 1 159 ? -11.314 3.544 9.586 1.00 95.88 159 HIS A C 1
ATOM 1307 O O . HIS A 1 159 ? -10.507 3.841 10.469 1.00 95.88 159 HIS A O 1
ATOM 1313 N N . PRO A 1 160 ? -12.641 3.653 9.788 1.00 94.88 160 PRO A N 1
ATOM 1314 C CA . PRO A 1 160 ? -13.202 4.032 11.080 1.00 94.88 160 PRO A CA 1
ATOM 1315 C C . PRO A 1 1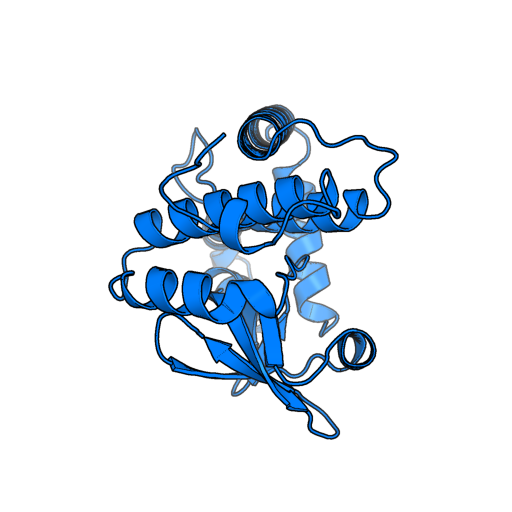60 ? -12.804 3.039 12.177 1.00 94.88 160 PRO A C 1
ATOM 1317 O O . PRO A 1 160 ? -12.837 1.821 11.971 1.00 94.88 160 PRO A O 1
ATOM 1320 N N . ASN A 1 161 ? -12.511 3.542 13.375 1.00 93.94 161 ASN A N 1
ATOM 1321 C CA . ASN A 1 161 ? -12.137 2.703 14.519 1.00 93.94 161 ASN A CA 1
ATOM 1322 C C . ASN A 1 161 ? -13.254 1.717 14.906 1.00 93.94 161 ASN A C 1
ATOM 1324 O O . ASN A 1 161 ? -12.989 0.599 15.354 1.00 93.94 161 ASN A O 1
ATOM 1328 N N . GLU A 1 162 ? -14.513 2.083 14.666 1.00 95.62 162 GLU A N 1
ATOM 1329 C CA . GLU A 1 162 ? -15.691 1.240 14.878 1.00 95.62 162 GLU A CA 1
ATOM 1330 C C . GLU A 1 162 ? -15.671 -0.018 13.992 1.00 95.62 162 GLU A C 1
ATOM 1332 O O . GLU A 1 162 ? -16.199 -1.062 14.384 1.00 95.62 162 GLU A O 1
ATOM 1337 N N . ALA A 1 163 ? -15.014 0.041 12.825 1.00 96.88 163 ALA A N 1
ATOM 1338 C CA . ALA A 1 163 ? -14.878 -1.086 11.905 1.00 96.88 163 ALA A CA 1
ATOM 1339 C C . ALA A 1 163 ? -13.796 -2.093 12.331 1.00 96.88 163 ALA A C 1
ATOM 1341 O O . ALA A 1 163 ? -13.753 -3.200 11.786 1.00 96.88 163 ALA A O 1
ATOM 1342 N N . PHE A 1 164 ? -12.946 -1.760 13.314 1.00 97.25 164 PHE A N 1
ATOM 1343 C CA . PHE A 1 164 ? -11.772 -2.559 13.687 1.00 97.25 164 PHE A CA 1
ATOM 1344 C C . PHE A 1 164 ? -12.095 -4.041 13.890 1.00 97.25 164 PHE A C 1
ATOM 1346 O O . PHE A 1 164 ? -11.450 -4.899 13.296 1.00 97.25 164 PHE A O 1
ATOM 1353 N N . LYS A 1 165 ? -13.124 -4.361 14.690 1.00 97.06 165 LYS A N 1
ATOM 1354 C CA . LYS A 1 165 ? -13.479 -5.760 14.989 1.00 97.06 165 LYS A CA 1
ATOM 1355 C C . LYS A 1 165 ? -13.848 -6.540 13.730 1.00 97.06 165 LYS A C 1
ATOM 1357 O O . LYS A 1 165 ? -13.480 -7.707 13.602 1.00 97.06 165 LYS A O 1
ATOM 1362 N N . PHE A 1 166 ? -14.578 -5.909 12.809 1.00 97.62 166 PHE A N 1
ATOM 1363 C CA . PHE A 1 166 ? -14.917 -6.528 11.534 1.00 97.62 166 PHE A CA 1
ATOM 1364 C C . PHE A 1 166 ? -13.650 -6.762 10.709 1.00 97.62 166 PHE A C 1
ATOM 1366 O O . PHE A 1 166 ? -13.406 -7.897 10.301 1.00 97.62 166 PHE A O 1
ATOM 1373 N N . ILE A 1 167 ? -12.824 -5.730 10.533 1.00 97.88 167 ILE A N 1
ATOM 1374 C CA . ILE A 1 167 ? -11.598 -5.786 9.729 1.00 97.88 167 ILE A CA 1
ATOM 1375 C C . ILE A 1 167 ? -10.627 -6.837 10.277 1.00 97.88 167 ILE A C 1
ATOM 1377 O O . ILE A 1 167 ? -10.260 -7.752 9.546 1.00 97.88 167 ILE A O 1
ATOM 1381 N N . ASP A 1 168 ? -10.292 -6.783 11.569 1.00 97.50 168 ASP A N 1
ATOM 1382 C CA . ASP A 1 168 ? -9.424 -7.756 12.251 1.00 97.50 168 ASP A CA 1
ATOM 1383 C C . ASP A 1 168 ? -9.938 -9.193 12.058 1.00 97.50 168 ASP A C 1
ATOM 1385 O O . ASP A 1 168 ? -9.172 -10.095 11.713 1.00 97.50 168 ASP A O 1
ATOM 1389 N N . SER A 1 169 ? -11.256 -9.408 12.170 1.00 97.00 169 SER A N 1
ATOM 1390 C CA . SER A 1 169 ? -11.853 -10.730 11.943 1.00 97.00 169 SER A CA 1
ATOM 1391 C C . SER A 1 169 ? -11.729 -11.227 10.499 1.00 97.00 169 SER A C 1
ATOM 1393 O O . SER A 1 169 ? -11.653 -12.437 10.291 1.00 97.00 169 SER A O 1
ATOM 1395 N N . GLN A 1 170 ? -11.745 -10.336 9.499 1.00 97.12 170 GLN A N 1
ATOM 1396 C CA . GLN A 1 170 ? -11.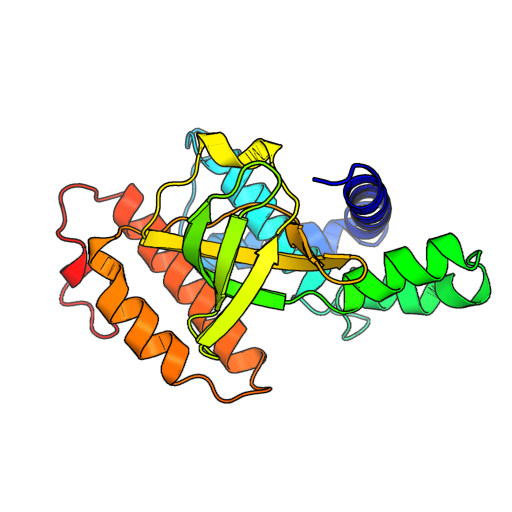584 -10.728 8.097 1.00 97.12 170 GLN A CA 1
ATOM 1397 C C . GLN A 1 170 ? -10.111 -10.918 7.736 1.00 97.12 170 GLN A C 1
ATOM 1399 O O . GLN A 1 170 ? -9.781 -11.904 7.081 1.00 97.12 170 GLN A O 1
ATOM 1404 N N . MET A 1 171 ? -9.226 -10.036 8.209 1.00 96.56 171 MET A N 1
ATOM 1405 C CA . MET A 1 171 ? -7.787 -10.120 7.945 1.00 96.56 171 MET A CA 1
ATOM 1406 C C . MET A 1 171 ? -7.189 -11.420 8.494 1.00 96.56 171 MET A C 1
ATOM 1408 O O . MET A 1 171 ? -6.429 -12.079 7.792 1.00 96.56 171 MET A O 1
ATOM 1412 N N . LYS A 1 172 ? -7.616 -11.866 9.684 1.00 95.56 172 LYS A N 1
ATOM 1413 C CA . LYS A 1 172 ? -7.194 -13.149 10.283 1.00 95.56 172 LYS A CA 1
ATOM 1414 C C . LYS A 1 172 ? -7.623 -14.398 9.509 1.00 95.56 172 LYS A C 1
ATOM 1416 O O . LYS A 1 172 ? -7.123 -15.484 9.786 1.00 95.56 172 LYS A O 1
ATOM 1421 N N . LYS A 1 173 ? -8.579 -14.283 8.581 1.00 94.62 173 LYS A N 1
ATOM 1422 C CA . LYS A 1 173 ? -9.006 -15.410 7.731 1.00 94.62 173 LYS A CA 1
ATOM 1423 C C . LYS A 1 173 ? -8.106 -15.593 6.513 1.00 94.62 173 LYS A C 1
ATOM 1425 O O . LYS A 1 173 ? -8.198 -16.637 5.870 1.00 94.62 173 LYS A O 1
ATOM 1430 N N . ILE A 1 174 ? -7.286 -14.594 6.185 1.00 92.88 174 ILE A N 1
ATOM 1431 C CA . ILE A 1 174 ? -6.336 -14.676 5.079 1.00 92.88 174 ILE A CA 1
ATOM 1432 C C . ILE A 1 174 ? -5.204 -15.606 5.501 1.00 92.88 174 ILE A C 1
ATOM 1434 O O . ILE A 1 174 ? -4.556 -15.391 6.525 1.00 92.88 174 ILE A O 1
ATOM 1438 N N . ARG A 1 175 ? -4.962 -16.646 4.703 1.00 86.88 175 ARG A N 1
ATOM 1439 C CA . ARG A 1 175 ? -3.814 -17.530 4.915 1.00 86.88 175 ARG A CA 1
ATOM 1440 C C . ARG A 1 175 ? -2.525 -16.812 4.533 1.00 86.88 175 ARG A C 1
ATOM 1442 O O . ARG A 1 175 ? -2.494 -16.001 3.607 1.00 86.88 175 ARG A O 1
ATOM 1449 N N . GLU A 1 176 ? -1.445 -17.137 5.230 1.00 81.75 176 GLU A N 1
ATOM 1450 C CA . GLU A 1 176 ? -0.117 -16.669 4.845 1.00 81.75 176 GLU A CA 1
ATOM 1451 C C . GLU A 1 176 ? 0.186 -17.083 3.393 1.00 81.75 176 GLU A C 1
ATOM 1453 O O . GLU A 1 176 ? -0.077 -18.217 2.995 1.00 81.75 176 GLU A O 1
ATOM 1458 N N . GLY A 1 177 ? 0.673 -16.139 2.584 1.00 77.31 177 GLY A N 1
ATOM 1459 C CA . GLY A 1 177 ? 0.951 -16.353 1.159 1.00 77.31 177 GLY A CA 1
ATOM 1460 C C . GLY A 1 177 ? -0.247 -16.232 0.204 1.00 77.31 177 GLY A C 1
ATOM 1461 O O . GLY A 1 177 ? -0.027 -16.189 -1.003 1.00 77.31 177 GLY A O 1
ATOM 1462 N N . ASP A 1 178 ? -1.491 -16.110 0.686 1.00 88.62 178 ASP A N 1
ATOM 1463 C CA . ASP A 1 178 ? -2.663 -15.924 -0.188 1.00 88.62 178 ASP A CA 1
ATOM 1464 C C . ASP A 1 178 ? -2.836 -14.448 -0.600 1.00 88.62 178 ASP A C 1
ATOM 1466 O O . ASP A 1 178 ? -3.678 -13.705 -0.081 1.00 88.62 178 ASP A O 1
ATOM 1470 N N . ALA A 1 179 ? -1.973 -13.999 -1.516 1.00 84.38 179 ALA A N 1
ATOM 1471 C CA . ALA A 1 179 ? -1.977 -12.629 -2.027 1.00 84.38 179 ALA A CA 1
ATOM 1472 C C . ALA A 1 179 ? -3.291 -12.283 -2.750 1.00 84.38 179 ALA A C 1
ATOM 1474 O O . ALA A 1 179 ? -3.835 -11.203 -2.545 1.00 84.38 179 ALA A O 1
ATOM 1475 N N . ALA A 1 180 ? -3.860 -13.216 -3.520 1.00 85.62 180 ALA A N 1
ATOM 1476 C CA . ALA A 1 180 ? -5.095 -12.978 -4.267 1.00 85.62 180 ALA A CA 1
ATOM 1477 C C . ALA A 1 180 ? -6.300 -12.742 -3.339 1.00 85.62 180 ALA A C 1
ATOM 1479 O O . ALA A 1 180 ? -7.075 -11.800 -3.544 1.00 85.62 180 ALA A O 1
ATOM 1480 N N . GLN A 1 181 ? -6.454 -13.560 -2.289 1.00 89.88 181 GLN A N 1
ATOM 1481 C CA . GLN A 1 181 ? -7.507 -13.353 -1.292 1.00 89.88 181 GLN A CA 1
ATOM 1482 C C . GLN A 1 181 ? -7.312 -12.030 -0.543 1.00 89.88 181 GLN A C 1
ATOM 1484 O O . GLN A 1 181 ? -8.294 -11.334 -0.268 1.00 89.88 181 GLN A O 1
ATOM 1489 N N . ARG A 1 182 ? -6.057 -11.671 -0.246 1.00 91.25 182 ARG A N 1
ATOM 1490 C CA . ARG A 1 182 ? -5.707 -10.401 0.395 1.00 91.25 182 ARG A CA 1
ATOM 1491 C C . ARG A 1 182 ? -6.110 -9.211 -0.460 1.00 91.25 182 ARG A C 1
ATOM 1493 O O . ARG A 1 182 ? -6.921 -8.416 0.002 1.00 91.25 182 ARG A O 1
ATOM 1500 N N . THR A 1 183 ? -5.641 -9.127 -1.703 1.00 87.62 183 THR A N 1
ATOM 1501 C CA . THR A 1 183 ? -5.981 -8.033 -2.626 1.00 87.62 183 THR A CA 1
ATOM 1502 C C . THR A 1 183 ? -7.494 -7.892 -2.781 1.00 87.62 183 THR A C 1
ATOM 1504 O O . THR A 1 183 ? -8.031 -6.790 -2.687 1.00 87.62 183 THR A O 1
ATOM 1507 N N . LYS A 1 184 ? -8.219 -9.012 -2.912 1.00 88.81 184 LYS A N 1
ATOM 1508 C CA . LYS A 1 184 ? -9.687 -8.997 -2.989 1.00 88.81 184 LYS A CA 1
ATOM 1509 C C . LYS A 1 184 ? -10.347 -8.427 -1.729 1.00 88.81 184 LYS A C 1
ATOM 1511 O O . LYS A 1 184 ? -11.358 -7.731 -1.837 1.00 88.81 184 LYS A O 1
ATOM 1516 N N . LEU A 1 185 ? -9.822 -8.735 -0.539 1.00 93.56 185 LEU A N 1
ATOM 1517 C CA . LEU A 1 185 ? -10.335 -8.163 0.706 1.00 93.56 185 LEU A CA 1
ATOM 1518 C C . LEU A 1 185 ? -10.026 -6.666 0.798 1.00 93.56 185 LEU A C 1
ATOM 1520 O O . LEU A 1 185 ? -10.928 -5.914 1.149 1.00 93.56 185 LEU A O 1
ATOM 1524 N N . LEU A 1 186 ? -8.808 -6.241 0.455 1.00 93.12 186 LEU A N 1
ATOM 1525 C CA . LEU A 1 186 ? -8.396 -4.834 0.505 1.00 93.12 186 LEU A CA 1
ATOM 1526 C C . LEU A 1 186 ? -9.280 -3.959 -0.393 1.00 93.12 186 LEU A C 1
ATOM 1528 O O . LEU A 1 186 ? -9.882 -3.006 0.093 1.00 93.12 186 LEU A O 1
ATOM 1532 N N . VAL A 1 187 ? -9.529 -4.377 -1.641 1.00 89.62 187 VAL A N 1
ATOM 1533 C CA . VAL A 1 187 ? -10.481 -3.685 -2.536 1.00 89.62 187 VAL A CA 1
ATOM 1534 C C . VAL A 1 187 ? -11.875 -3.581 -1.905 1.00 89.62 187 VAL A C 1
ATOM 1536 O O . VAL A 1 187 ? -12.506 -2.525 -1.937 1.00 89.62 187 VAL A O 1
ATOM 1539 N N . LYS A 1 188 ? -12.363 -4.655 -1.270 1.00 92.38 188 LYS A N 1
ATOM 1540 C CA . LYS A 1 188 ? -13.670 -4.647 -0.597 1.00 92.38 188 LYS A CA 1
ATOM 1541 C C . LYS A 1 188 ? -13.701 -3.716 0.621 1.00 92.38 188 LYS A C 1
ATOM 1543 O O . LYS A 1 188 ? -14.725 -3.083 0.875 1.00 92.38 188 LYS A O 1
ATOM 1548 N N . LEU A 1 189 ? -12.611 -3.628 1.378 1.00 94.75 189 LEU A N 1
ATOM 1549 C CA . LEU A 1 189 ? -12.487 -2.683 2.487 1.00 94.75 189 LEU A CA 1
ATOM 1550 C C . LEU A 1 189 ? -12.434 -1.237 1.976 1.00 94.75 189 LEU A C 1
ATOM 1552 O O . LEU A 1 189 ? -13.106 -0.382 2.552 1.00 94.75 189 LEU A O 1
ATOM 1556 N N . GLY A 1 190 ? -11.746 -0.980 0.861 1.00 91.62 190 GLY A N 1
ATOM 1557 C CA . GLY A 1 190 ? -11.767 0.309 0.163 1.00 91.62 190 GLY A CA 1
ATOM 1558 C C . GLY A 1 190 ? -13.180 0.717 -0.274 1.00 91.62 190 GLY A C 1
ATOM 1559 O O . GLY A 1 190 ? -13.619 1.831 0.009 1.00 91.62 190 GLY A O 1
ATOM 1560 N N . GLN A 1 191 ? -13.953 -0.210 -0.856 1.00 90.75 191 GLN A N 1
ATOM 1561 C CA . GLN A 1 191 ? -15.371 0.008 -1.193 1.00 90.75 191 GLN A CA 1
ATOM 1562 C C . GLN A 1 191 ? -16.211 0.384 0.037 1.00 90.75 191 GLN A C 1
ATOM 1564 O O . GLN A 1 191 ? -17.012 1.320 -0.008 1.00 90.75 191 GLN A O 1
ATOM 1569 N N . MET A 1 192 ? -16.044 -0.349 1.144 1.00 93.50 192 MET A N 1
ATOM 1570 C CA . MET A 1 192 ? -16.735 -0.055 2.405 1.00 93.50 192 MET A CA 1
ATOM 1571 C C . MET A 1 192 ? -16.355 1.328 2.929 1.00 93.50 192 MET A C 1
ATOM 1573 O O . MET A 1 192 ? -17.233 2.078 3.353 1.00 93.50 192 MET A O 1
ATOM 1577 N N . ASN A 1 193 ? -15.075 1.692 2.846 1.00 92.50 193 ASN A N 1
ATOM 1578 C CA . ASN A 1 193 ? -14.604 2.996 3.285 1.00 92.50 193 ASN A CA 1
ATOM 1579 C C . ASN A 1 193 ? -15.208 4.133 2.455 1.00 92.50 193 ASN A C 1
ATOM 1581 O O . ASN A 1 193 ? -15.783 5.068 3.008 1.00 92.50 193 ASN A O 1
ATOM 1585 N N . ASN A 1 194 ? -15.194 4.004 1.129 1.00 89.44 194 ASN A N 1
ATOM 1586 C CA . ASN A 1 194 ? -15.812 4.984 0.237 1.00 89.44 194 ASN A CA 1
ATOM 1587 C C . ASN A 1 194 ? -17.321 5.103 0.476 1.00 89.44 194 ASN A C 1
ATOM 1589 O O . ASN A 1 194 ? -17.865 6.209 0.508 1.00 89.44 194 ASN A O 1
ATOM 1593 N N . LYS A 1 195 ? -18.011 3.985 0.734 1.00 90.38 195 LYS A N 1
ATOM 1594 C CA . LYS A 1 195 ? -19.426 4.010 1.124 1.00 90.38 195 LYS A CA 1
ATOM 1595 C C . LYS A 1 195 ? -19.635 4.736 2.459 1.00 90.38 195 LYS A C 1
ATOM 1597 O O . LYS A 1 195 ? -20.564 5.536 2.551 1.00 90.38 195 LYS A O 1
ATOM 1602 N N . GLN A 1 196 ? -18.780 4.513 3.459 1.00 91.56 196 GLN A N 1
ATOM 1603 C CA . GLN A 1 196 ? -18.853 5.212 4.750 1.00 91.56 196 GLN A CA 1
ATOM 1604 C C . GLN A 1 196 ? -18.683 6.722 4.591 1.00 91.56 196 GLN A C 1
ATOM 1606 O O . GLN A 1 196 ? -19.459 7.488 5.159 1.00 91.56 196 GLN A O 1
ATOM 1611 N N . ARG A 1 197 ? -17.712 7.153 3.780 1.00 88.19 197 ARG A N 1
ATOM 1612 C CA . ARG A 1 197 ? -17.457 8.574 3.504 1.00 88.19 197 ARG A CA 1
ATOM 1613 C C . ARG A 1 197 ? -18.652 9.249 2.827 1.00 88.19 197 ARG A C 1
ATOM 1615 O O . ARG A 1 197 ? -19.004 10.370 3.178 1.00 88.19 197 ARG A O 1
ATOM 1622 N N . ARG A 1 198 ? -19.321 8.547 1.906 1.00 87.06 198 ARG A N 1
ATOM 1623 C CA . ARG A 1 198 ? -20.522 9.042 1.205 1.00 87.06 198 ARG A CA 1
ATOM 1624 C C . ARG A 1 198 ? -21.772 9.083 2.079 1.00 87.06 198 ARG A C 1
ATOM 1626 O O . ARG A 1 198 ? -22.633 9.935 1.874 1.00 87.06 198 ARG A O 1
ATOM 1633 N N . PHE A 1 199 ? -21.888 8.164 3.033 1.00 90.00 199 PHE A N 1
ATOM 1634 C CA . PHE A 1 199 ? -23.047 8.053 3.916 1.00 90.00 199 PHE A CA 1
ATOM 1635 C C . PHE A 1 199 ? -22.626 8.129 5.390 1.00 90.00 199 PHE A C 1
ATOM 1637 O O . PHE A 1 199 ? -22.837 7.172 6.135 1.00 90.00 199 PHE A O 1
ATOM 1644 N N . PRO A 1 200 ? -22.077 9.271 5.851 1.00 90.38 200 PRO A N 1
ATOM 1645 C CA . PRO A 1 200 ? -21.487 9.385 7.188 1.00 90.38 200 PRO A CA 1
ATOM 1646 C C . PRO A 1 200 ? -22.510 9.235 8.324 1.00 90.38 200 PRO A C 1
ATOM 1648 O O . PRO A 1 200 ? -22.138 8.987 9.464 1.00 90.38 200 PRO A O 1
ATOM 1651 N N . HIS A 1 201 ? -23.802 9.379 8.020 1.00 92.19 201 HIS A N 1
ATOM 1652 C CA . HIS A 1 201 ? -24.907 9.197 8.961 1.00 92.19 201 HIS A CA 1
ATOM 1653 C C . HIS A 1 201 ? -25.310 7.725 9.154 1.00 92.19 201 HIS A C 1
ATOM 1655 O O . HIS A 1 201 ? -26.076 7.423 10.069 1.00 92.19 201 HIS A O 1
ATOM 1661 N N . ILE A 1 202 ? -24.851 6.816 8.288 1.00 93.12 202 ILE A N 1
ATOM 1662 C CA . ILE A 1 202 ? -25.101 5.383 8.438 1.00 93.12 202 ILE A CA 1
ATOM 1663 C C . ILE A 1 202 ? -24.054 4.818 9.394 1.00 93.12 202 ILE A C 1
ATOM 1665 O O . ILE A 1 202 ? -22.853 5.021 9.214 1.00 93.12 202 ILE A O 1
ATOM 1669 N N . ASP A 1 203 ? -24.525 4.081 10.396 1.00 94.38 203 ASP A N 1
ATOM 1670 C CA . ASP A 1 203 ? -23.658 3.396 11.351 1.00 94.38 203 ASP A CA 1
ATOM 1671 C C . ASP A 1 203 ? -22.700 2.434 10.628 1.00 94.38 203 ASP A C 1
ATOM 1673 O O . ASP A 1 203 ? -23.114 1.614 9.799 1.00 94.38 203 ASP A O 1
ATOM 1677 N N . THR A 1 204 ? -21.418 2.524 10.986 1.00 95.12 204 THR A N 1
ATOM 1678 C CA . THR A 1 204 ? -20.310 1.733 10.449 1.00 95.12 204 THR A CA 1
ATOM 1679 C C . THR A 1 204 ? -20.619 0.241 10.370 1.00 95.12 204 THR A C 1
ATOM 1681 O O . THR A 1 204 ? -20.244 -0.406 9.390 1.00 95.12 204 THR A O 1
ATOM 1684 N N . GLN A 1 205 ? -21.355 -0.323 11.333 1.00 93.62 205 GLN A N 1
ATOM 1685 C CA . GLN A 1 205 ? -21.684 -1.755 11.348 1.00 93.62 205 GLN A CA 1
ATOM 1686 C C . GLN A 1 205 ? -22.579 -2.201 10.178 1.00 93.62 205 GLN A C 1
ATOM 1688 O O . GLN A 1 205 ? -22.579 -3.375 9.799 1.00 93.62 205 GLN A O 1
ATOM 1693 N N . TYR A 1 206 ? -23.347 -1.277 9.594 1.00 93.31 206 TYR A N 1
ATOM 1694 C CA . TYR A 1 206 ? -24.199 -1.547 8.436 1.00 93.31 206 TYR A CA 1
ATOM 1695 C C . TYR A 1 206 ? -23.451 -1.458 7.106 1.00 93.31 206 TYR A C 1
ATOM 1697 O O . TYR A 1 206 ? -23.915 -2.012 6.106 1.00 93.31 206 TYR A O 1
ATOM 1705 N N . ILE A 1 207 ? -22.305 -0.776 7.089 1.00 94.25 207 ILE A N 1
ATOM 1706 C CA . ILE A 1 207 ? -21.449 -0.631 5.910 1.00 94.25 207 ILE A CA 1
ATOM 1707 C C . ILE A 1 207 ? -20.351 -1.699 5.915 1.00 94.25 207 ILE A C 1
ATOM 1709 O O . ILE A 1 207 ? -20.178 -2.410 4.924 1.00 94.25 207 ILE A O 1
ATOM 1713 N N . TYR A 1 208 ? -19.673 -1.886 7.047 1.00 95.69 208 TYR A N 1
ATOM 1714 C CA . TYR A 1 208 ? -18.630 -2.892 7.242 1.00 95.69 208 TYR A CA 1
ATOM 1715 C C . TYR A 1 208 ? -19.233 -4.255 7.597 1.00 95.69 208 TYR A C 1
ATOM 1717 O O . TYR A 1 208 ? -19.166 -4.743 8.724 1.00 95.69 208 TYR A O 1
ATOM 1725 N N . THR A 1 209 ? -19.851 -4.877 6.596 1.00 92.19 209 THR A N 1
ATOM 1726 C CA . THR A 1 209 ? -20.494 -6.189 6.705 1.00 92.19 209 THR A CA 1
ATOM 1727 C C . THR A 1 209 ? -20.356 -6.976 5.402 1.00 92.19 209 THR A C 1
ATOM 1729 O O . THR A 1 209 ? -20.342 -6.420 4.306 1.00 92.19 209 THR A O 1
ATOM 1732 N N . LEU A 1 210 ? -20.278 -8.308 5.495 1.00 86.38 210 LEU A N 1
ATOM 1733 C CA . LEU A 1 210 ? -20.363 -9.176 4.312 1.00 86.38 210 LEU A CA 1
ATOM 1734 C C . LEU A 1 210 ? -21.801 -9.361 3.812 1.00 86.38 210 LEU A C 1
ATOM 1736 O O . LEU A 1 210 ? -21.984 -9.813 2.685 1.00 86.38 210 LEU A O 1
ATOM 1740 N N . THR A 1 211 ? -22.787 -9.004 4.635 1.00 79.62 211 THR A N 1
ATOM 1741 C CA . THR A 1 211 ? -24.221 -9.136 4.356 1.00 79.62 211 THR A CA 1
ATOM 1742 C C . THR A 1 211 ? -24.843 -7.747 4.477 1.00 79.62 211 THR A C 1
ATOM 1744 O O . THR A 1 211 ? -25.231 -7.350 5.582 1.00 79.62 211 THR A O 1
ATOM 1747 N N . PRO A 1 212 ? -24.873 -6.961 3.387 1.00 62.88 212 PRO A N 1
ATOM 1748 C CA . PRO A 1 212 ? -25.555 -5.675 3.382 1.00 62.88 212 PRO A CA 1
ATOM 1749 C C . PRO A 1 212 ? -27.035 -5.900 3.700 1.00 62.88 212 PRO A C 1
ATOM 1751 O O . PRO A 1 212 ? -27.666 -6.773 3.109 1.00 62.88 212 PRO A O 1
ATOM 1754 N N . LYS A 1 213 ? -27.585 -5.148 4.656 1.00 57.88 213 LYS A N 1
ATOM 1755 C CA . LYS A 1 213 ? -29.023 -5.183 4.981 1.00 57.88 213 LYS A CA 1
ATOM 1756 C C . LYS A 1 213 ? -29.834 -4.120 4.221 1.00 57.88 213 LYS A C 1
ATOM 1758 O O . LYS A 1 213 ? -30.963 -3.844 4.611 1.00 57.88 213 LYS A O 1
ATOM 1763 N N . PHE A 1 214 ? -29.257 -3.537 3.170 1.00 52.81 214 PHE A N 1
ATOM 1764 C CA . PHE A 1 214 ? -29.829 -2.444 2.383 1.00 52.81 214 PHE A CA 1
ATOM 1765 C C . PHE A 1 214 ? -29.571 -2.679 0.903 1.00 52.81 214 PHE A C 1
ATOM 1767 O O . PHE A 1 214 ? -28.386 -2.935 0.573 1.00 52.81 214 PHE A O 1
#

Sequence (214 aa):
MVDKFQKCIDIITDEYTAGDFYREVYEAKKDYFESLGVISEDDPDFENQMDVFMGWYLFDRPLDKHDLPPVFLYYRKNAPTFTPEQDALFRALTMVKHSVFELVKQKDTSIMVRDLSTGEKYDVKDVEFKAGFSKGDVFEARLVPDGKAYVFANGFCFHPNEAFKFIDSQMKKIREGDAAQRTKLLVKLGQMNNKQRRFPHIDTQYIYTLTPKF